Protein AF-0000000074468262 (afdb_homodimer)

pLDDT: mean 87.11, std 18.98, range [29.38, 98.31]

Radius of gyration: 29.85 Å; Cα contacts (8 Å, |Δi|>4): 317; chains: 2; bounding box: 92×89×72 Å

Sequence (370 aa):
MHLSLNLFPLLTLLLCILTPTQASPHATTIQSDHNNLLNWVQNTNNRLSNFDGSISKGFPLLQTAYEMYQLTKNLETHTQNTPAFDDEDSATLYNATVEFRTAASDLVNRFATKVPHFRNMNALPVARKLLQYVQEKNAATVDNMASKVTEPHREAFKDAAGDIDDYYSAAFRTMDAANGDNSGNMHLSLNLFPLLTLLLCILTPTQASPHATTIQSDHNNLLNWVQNTNNRLSNFDGSISKGFPLLQTAYEMYQLTKNLETHTQNTPAFDDEDSATLYNATVEFRTAASDLVNRFATKVPHFRNMNALPVARKLLQYVQEKNAATVDNMASKVTEPHREAFKDAAGDIDDYYSAAFRTMDAANGDNSGN

InterPro domains:
  IPR021054 Cell wall mannoprotein 1 [PF12296] (27-136)

Nearest PDB structures (foldseek):
  5j5k-assembly1_A  TM=8.860E-01  e=4.741E-07  Aspergillus fumigatus Af293
  5ecf-assembly1_A  TM=9.326E-01  e=2.759E-05  Talaromyces marneffei PM1
  5csd-assembly2_B  TM=8.371E-01  e=1.455E-03  Talaromyces marneffei PM1
  5fb7-assembly1_C  TM=8.344E-01  e=2.050E-03  Talaromyces marneffei PM1
  6j6f-assembly1_B  TM=8.589E-01  e=7.323E-03  Talaromyces marneffei PM1

Structure (mmCIF, N/CA/C/O backbone):
data_AF-0000000074468262-model_v1
#
loop_
_entity.id
_entity.type
_entity.pdbx_description
1 polymer 'Cell wall protein'
#
loop_
_atom_site.group_PDB
_atom_site.id
_atom_site.type_symbol
_atom_site.label_atom_id
_atom_site.label_alt_id
_atom_site.label_comp_id
_atom_site.label_asym_id
_atom_site.label_entity_id
_atom_site.label_seq_id
_atom_site.pdbx_PDB_ins_code
_atom_site.Cartn_x
_atom_site.Cartn_y
_atom_site.Cartn_z
_atom_site.occupancy
_atom_site.B_iso_or_equiv
_atom_site.auth_seq_id
_atom_site.auth_comp_id
_atom_site.auth_asym_id
_atom_site.auth_atom_id
_atom_site.pdbx_PDB_model_num
ATOM 1 N N . MET A 1 1 ? -61.125 -49.062 -28.625 1 32.78 1 MET A N 1
ATOM 2 C CA . MET A 1 1 ? -60.719 -48.5 -27.344 1 32.78 1 MET A CA 1
ATOM 3 C C . MET A 1 1 ? -59.281 -48 -27.422 1 32.78 1 MET A C 1
ATOM 5 O O . MET A 1 1 ? -58.344 -48.781 -27.578 1 32.78 1 MET A O 1
ATOM 9 N N . HIS A 1 2 ? -59.031 -46.781 -28.094 1 37.62 2 HIS A N 1
ATOM 10 C CA . HIS A 1 2 ? -57.844 -46 -28.375 1 37.62 2 HIS A CA 1
ATOM 11 C C . HIS A 1 2 ? -57.156 -45.562 -27.078 1 37.62 2 HIS A C 1
ATOM 13 O O . HIS A 1 2 ? -57.781 -44.844 -26.281 1 37.62 2 HIS A O 1
ATOM 19 N N . LEU A 1 3 ? -56.438 -46.438 -26.438 1 40.34 3 LEU A N 1
ATOM 20 C CA . LEU A 1 3 ? -55.531 -46.156 -25.328 1 40.34 3 LEU A CA 1
ATOM 21 C C . LEU A 1 3 ? -54.625 -44.969 -25.656 1 40.34 3 LEU A C 1
ATOM 23 O O . LEU A 1 3 ? -53.812 -45.031 -26.578 1 40.34 3 LEU A O 1
ATOM 27 N N . SER A 1 4 ? -55.188 -43.719 -25.641 1 35.62 4 SER A N 1
ATOM 28 C CA . SER A 1 4 ? -54.406 -42.5 -25.547 1 35.62 4 SER A CA 1
ATOM 29 C C . SER A 1 4 ? -53.344 -42.594 -24.484 1 35.62 4 SER A C 1
ATOM 31 O O . SER A 1 4 ? -53.625 -42.688 -23.281 1 35.62 4 SER A O 1
ATOM 33 N N . LEU A 1 5 ? -52.281 -43.438 -24.812 1 42.09 5 LEU A N 1
ATOM 34 C CA . LEU A 1 5 ? -51.031 -43.406 -24.047 1 42.09 5 LEU A CA 1
ATOM 35 C C . LEU A 1 5 ? -50.688 -41.969 -23.656 1 42.09 5 LEU A C 1
ATOM 37 O O . LEU A 1 5 ? -50.562 -41.094 -24.531 1 42.09 5 LEU A O 1
ATOM 41 N N . ASN A 1 6 ? -51.156 -41.531 -22.484 1 40.06 6 ASN A N 1
ATOM 42 C CA . ASN A 1 6 ? -50.812 -40.344 -21.766 1 40.06 6 ASN A CA 1
ATOM 43 C C . ASN A 1 6 ? -49.312 -40.062 -21.844 1 40.06 6 ASN A C 1
ATOM 45 O O . ASN A 1 6 ? -48.5 -40.719 -21.188 1 40.06 6 ASN A O 1
ATOM 49 N N . LEU A 1 7 ? -48.781 -39.688 -23.062 1 44.03 7 LEU A N 1
ATOM 50 C CA . LEU A 1 7 ? -47.469 -39.094 -23.297 1 44.03 7 LEU A CA 1
ATOM 51 C C . LEU A 1 7 ? -47.188 -37.969 -22.297 1 44.03 7 LEU A C 1
ATOM 53 O O . LEU A 1 7 ? -46.125 -37.344 -22.359 1 44.03 7 LEU A O 1
ATOM 57 N N . PHE A 1 8 ? -48.188 -37.656 -21.422 1 47.69 8 PHE A N 1
ATOM 58 C CA . PHE A 1 8 ? -47.969 -36.531 -20.531 1 47.69 8 PHE A CA 1
ATOM 59 C C . PHE A 1 8 ? -46.906 -36.844 -19.5 1 47.69 8 PHE A C 1
ATOM 61 O O . PHE A 1 8 ? -46.219 -35.938 -19.031 1 47.69 8 PHE A O 1
ATOM 68 N N . PRO A 1 9 ? -46.844 -38.125 -19.016 1 47.97 9 PRO A N 1
ATOM 69 C CA . PRO A 1 9 ? -45.844 -38.25 -17.969 1 47.97 9 PRO A CA 1
ATOM 70 C C . PRO A 1 9 ? -44.406 -38.125 -18.516 1 47.97 9 PRO A C 1
ATOM 72 O O . PRO A 1 9 ? -43.5 -37.812 -17.766 1 47.97 9 PRO A O 1
ATOM 75 N N . LEU A 1 10 ? -44.188 -38.375 -19.844 1 49.56 10 LEU A N 1
ATOM 76 C CA . LEU A 1 10 ? -42.844 -38.281 -20.328 1 49.56 10 LEU A CA 1
ATOM 77 C C . LEU A 1 10 ? -42.375 -36.812 -20.375 1 49.56 10 LEU A C 1
ATOM 79 O O . LEU A 1 10 ? -41.219 -36.5 -20.141 1 49.56 10 LEU A O 1
ATOM 83 N N . LEU A 1 11 ? -43.375 -35.844 -20.547 1 48.03 11 LEU A N 1
ATOM 84 C CA . LEU A 1 11 ? -42.969 -34.438 -20.594 1 48.03 11 LEU A CA 1
ATOM 85 C C . LEU A 1 11 ? -42.594 -33.938 -19.203 1 48.03 11 LEU A C 1
ATOM 87 O O . LEU A 1 11 ? -41.688 -33.125 -19.047 1 48.03 11 LEU A O 1
ATOM 91 N N . THR A 1 12 ? -43.312 -34.406 -18.156 1 47.97 12 THR A N 1
ATOM 92 C CA . THR A 1 12 ? -42.938 -33.906 -16.828 1 47.97 12 THR A CA 1
ATOM 93 C C . THR A 1 12 ? -41.594 -34.438 -16.391 1 47.97 12 THR A C 1
ATOM 95 O O . THR A 1 12 ? -40.844 -33.75 -15.672 1 47.97 12 THR A O 1
ATOM 98 N N . LEU A 1 13 ? -41.188 -35.656 -16.859 1 46.09 13 LEU A N 1
ATOM 99 C CA . LEU A 1 13 ? -39.875 -36.156 -16.469 1 46.09 13 LEU A CA 1
ATOM 100 C C . LEU A 1 13 ? -38.781 -35.375 -17.188 1 46.09 13 LEU A C 1
ATOM 102 O O . LEU A 1 13 ? -37.688 -35.219 -16.656 1 46.09 13 LEU A O 1
ATOM 106 N N . LEU A 1 14 ? -39.094 -34.844 -18.406 1 45.12 14 LEU A N 1
ATOM 107 C CA . LEU A 1 14 ? -38.031 -34.062 -19.094 1 45.12 14 LEU A CA 1
ATOM 108 C C . LEU A 1 14 ? -37.781 -32.75 -18.391 1 45.12 14 LEU A C 1
ATOM 110 O O . LEU A 1 14 ? -36.688 -32.219 -18.422 1 45.12 14 LEU A O 1
ATOM 114 N N . LEU A 1 15 ? -38.844 -32.125 -17.812 1 45.22 15 LEU A N 1
ATOM 115 C CA . LEU A 1 15 ? -38.625 -30.828 -17.188 1 45.22 15 LEU A CA 1
ATOM 116 C C . LEU A 1 15 ? -37.812 -30.984 -15.914 1 45.22 15 LEU A C 1
ATOM 118 O O . LEU A 1 15 ? -37.156 -30.016 -15.484 1 45.22 15 LEU A O 1
ATOM 122 N N . CYS A 1 16 ? -37.875 -32.062 -15.141 1 43.06 16 CYS A N 1
ATOM 123 C CA . CYS A 1 16 ? -37.125 -32.156 -13.898 1 43.06 16 CYS A CA 1
ATOM 124 C C . CYS A 1 16 ? -35.625 -32.281 -14.195 1 43.06 16 CYS A C 1
ATOM 126 O O . CYS A 1 16 ? -34.781 -32.031 -13.32 1 43.06 16 CYS A O 1
ATOM 128 N N . ILE A 1 17 ? -35.25 -32.844 -15.328 1 41.22 17 ILE A N 1
ATOM 129 C CA . ILE A 1 17 ? -33.812 -33.062 -15.523 1 41.22 17 ILE A CA 1
ATOM 130 C C . ILE A 1 17 ? -33.156 -31.734 -15.875 1 41.22 17 ILE A C 1
ATOM 132 O O . ILE A 1 17 ? -31.922 -31.609 -15.781 1 41.22 17 ILE A O 1
ATOM 136 N N . LEU A 1 18 ? -33.969 -30.797 -16.422 1 40.12 18 LEU A N 1
ATOM 137 C CA . LEU A 1 18 ? -33.219 -29.578 -16.703 1 40.12 18 LEU A CA 1
ATOM 138 C C . LEU A 1 18 ? -33.125 -28.703 -15.461 1 40.12 18 LEU A C 1
ATOM 140 O O . LEU A 1 18 ? -33.875 -27.719 -15.336 1 40.12 18 LEU A O 1
ATOM 144 N N . THR A 1 19 ? -33.344 -29.188 -14.234 1 40.06 19 THR A N 1
ATOM 145 C CA . THR A 1 19 ? -32.969 -28.234 -13.203 1 40.06 19 THR A CA 1
ATOM 146 C C . THR A 1 19 ? -31.594 -27.609 -13.539 1 40.06 19 THR A C 1
ATOM 148 O O . THR A 1 19 ? -30.656 -28.328 -13.875 1 40.06 19 THR A O 1
ATOM 151 N N . PRO A 1 20 ? -31.594 -26.344 -14.016 1 43.47 20 PRO A N 1
ATOM 152 C CA . PRO A 1 20 ? -30.25 -25.766 -14.141 1 43.47 20 PRO A CA 1
ATOM 153 C C . PRO A 1 20 ? -29.281 -26.297 -13.078 1 43.47 20 PRO A C 1
ATOM 155 O O . PRO A 1 20 ? -29.625 -26.312 -11.891 1 43.47 20 PRO A O 1
ATOM 158 N N . THR A 1 21 ? -28.547 -27.359 -13.297 1 44.5 21 THR A N 1
ATOM 159 C CA . THR A 1 21 ? -27.484 -27.797 -12.406 1 44.5 21 THR A CA 1
ATOM 160 C C . THR A 1 21 ? -26.922 -26.625 -11.609 1 44.5 21 THR A C 1
ATOM 162 O O . THR A 1 21 ? -26.453 -25.641 -12.188 1 44.5 21 THR A O 1
ATOM 165 N N . GLN A 1 22 ? -27.562 -26.219 -10.594 1 48.56 22 GLN A N 1
ATOM 166 C CA . GLN A 1 22 ? -27 -25.234 -9.664 1 48.56 22 GLN A CA 1
ATOM 167 C C . GLN A 1 22 ? -25.484 -25.312 -9.641 1 48.56 22 GLN A C 1
ATOM 169 O O . GLN A 1 22 ? -24.906 -26.391 -9.508 1 48.56 22 GLN A O 1
ATOM 174 N N . ALA A 1 23 ? -24.766 -24.266 -10.305 1 56.06 23 ALA A N 1
ATOM 175 C CA . ALA A 1 23 ? -23.297 -24.203 -10.266 1 56.06 23 ALA A CA 1
ATOM 176 C C . ALA A 1 23 ? -22.766 -24.688 -8.922 1 56.06 23 ALA A C 1
ATOM 178 O O . ALA A 1 23 ? -23.328 -24.359 -7.871 1 56.06 23 ALA A O 1
ATOM 179 N N . SER A 1 24 ? -22.078 -25.75 -8.867 1 70.62 24 SER A N 1
ATOM 180 C CA . SER A 1 24 ? -21.406 -26.203 -7.652 1 70.62 24 SER A CA 1
ATOM 181 C C . SER A 1 24 ? -20.875 -25.031 -6.848 1 70.62 24 SER A C 1
ATOM 183 O O . SER A 1 24 ? -20.562 -23.969 -7.406 1 70.62 24 SER A O 1
ATOM 185 N N . PRO A 1 25 ? -21.062 -24.953 -5.523 1 74.69 25 PRO A N 1
ATOM 186 C CA . PRO A 1 25 ? -20.469 -23.906 -4.695 1 74.69 25 PRO A CA 1
ATOM 187 C C . PRO A 1 25 ? -19.047 -23.562 -5.125 1 74.69 25 PRO A C 1
ATOM 189 O O . PRO A 1 25 ? -18.625 -22.406 -5.012 1 74.69 25 PRO A O 1
ATOM 192 N N . HIS A 1 26 ? -18.422 -24.453 -5.746 1 82.94 26 HIS A N 1
ATOM 193 C CA . HIS A 1 26 ? -17.047 -24.219 -6.207 1 82.94 26 HIS A CA 1
ATOM 194 C C . HIS A 1 26 ? -17.047 -23.375 -7.477 1 82.94 26 HIS A C 1
ATOM 196 O O . HIS A 1 26 ? -16.172 -22.516 -7.652 1 82.94 26 HIS A O 1
ATOM 202 N N . ALA A 1 27 ? -18.109 -23.594 -8.234 1 83.38 27 ALA A N 1
ATOM 203 C CA . ALA A 1 27 ? -18.188 -22.797 -9.461 1 83.38 27 ALA A CA 1
ATOM 204 C C . ALA A 1 27 ? -18.328 -21.312 -9.141 1 83.38 27 ALA A C 1
ATOM 206 O O . ALA A 1 27 ? -17.703 -20.469 -9.781 1 83.38 27 ALA A O 1
ATOM 207 N N . THR A 1 28 ? -19.094 -21.047 -8.148 1 86 28 THR A N 1
ATOM 208 C CA . THR A 1 28 ? -19.312 -19.656 -7.75 1 86 28 THR A CA 1
ATOM 209 C C . THR A 1 28 ? -18.016 -19.047 -7.191 1 86 28 THR A C 1
ATOM 211 O O . THR A 1 28 ? -17.703 -17.891 -7.48 1 86 28 THR A O 1
ATOM 214 N N . THR A 1 29 ? -17.328 -19.781 -6.453 1 90.56 29 THR A N 1
ATOM 215 C CA . THR A 1 29 ? -16.078 -19.297 -5.887 1 90.56 29 THR A CA 1
ATOM 216 C C . THR A 1 29 ? -15.031 -19.078 -6.98 1 90.56 29 THR A C 1
ATOM 218 O O . THR A 1 29 ? -14.336 -18.062 -6.992 1 90.56 29 THR A O 1
ATOM 221 N N . ILE A 1 30 ? -15 -20.031 -7.91 1 90.94 30 ILE A N 1
ATOM 222 C CA . ILE A 1 30 ? -14.07 -19.906 -9.031 1 90.94 30 ILE A CA 1
ATOM 223 C C . ILE A 1 30 ? -14.375 -18.641 -9.812 1 90.94 30 ILE A C 1
ATOM 225 O O . ILE A 1 30 ? -13.477 -17.859 -10.125 1 90.94 30 ILE A O 1
ATOM 229 N N . GLN A 1 31 ? -15.578 -18.438 -10.047 1 92.62 31 GLN A N 1
ATOM 230 C CA . GLN A 1 31 ? -15.992 -17.266 -10.812 1 92.62 31 GLN A CA 1
ATOM 231 C C . GLN A 1 31 ? -15.695 -15.977 -10.055 1 92.62 31 GLN A C 1
ATOM 233 O O . GLN A 1 31 ? -15.25 -14.992 -10.648 1 92.62 31 GLN A O 1
ATOM 238 N N . SER A 1 32 ? -16 -15.984 -8.797 1 94.56 32 SER A N 1
ATOM 239 C CA . SER A 1 32 ? -15.719 -14.805 -7.988 1 94.56 32 SER A CA 1
ATOM 240 C C . SER A 1 32 ? -14.227 -14.492 -7.957 1 94.56 32 SER A C 1
ATOM 242 O O . SER A 1 32 ? -13.82 -13.336 -8.117 1 94.56 32 SER A O 1
ATOM 244 N N . ASP A 1 33 ? -13.43 -15.469 -7.742 1 95.06 33 ASP A N 1
ATOM 245 C CA . ASP A 1 33 ? -11.984 -15.289 -7.75 1 95.06 33 ASP A CA 1
ATOM 246 C C . ASP A 1 33 ? -11.508 -14.742 -9.094 1 95.06 33 ASP A C 1
ATOM 248 O O . ASP A 1 33 ? -10.688 -13.82 -9.148 1 95.06 33 ASP A O 1
ATOM 252 N N . HIS A 1 34 ? -12.047 -15.352 -10.109 1 95.25 34 HIS A N 1
ATOM 253 C CA . HIS A 1 34 ? -11.688 -14.922 -11.461 1 95.25 34 HIS A CA 1
ATOM 254 C C . HIS A 1 34 ? -12.039 -13.453 -11.688 1 95.25 34 HIS A C 1
ATOM 256 O O . HIS A 1 34 ? -11.203 -12.68 -12.156 1 95.25 34 HIS A O 1
ATOM 262 N N . ASN A 1 35 ? -13.219 -13.102 -11.344 1 96.38 35 ASN A N 1
ATOM 263 C CA . ASN A 1 35 ? -13.664 -11.719 -11.508 1 96.38 35 ASN A CA 1
ATOM 264 C C . ASN A 1 35 ? -12.82 -10.758 -10.672 1 96.38 35 ASN A C 1
ATOM 266 O O . ASN A 1 35 ? -12.484 -9.664 -11.133 1 96.38 35 ASN A O 1
ATOM 270 N N . ASN A 1 36 ? -12.578 -11.148 -9.461 1 97.25 36 ASN A N 1
ATOM 271 C CA . ASN A 1 36 ? -11.742 -10.32 -8.594 1 97.25 36 ASN A CA 1
ATOM 272 C C . ASN A 1 36 ? -10.359 -10.102 -9.195 1 97.25 36 ASN A C 1
ATOM 274 O O . ASN A 1 36 ? -9.828 -8.992 -9.148 1 97.25 36 ASN A O 1
ATOM 278 N N . LEU A 1 37 ? -9.766 -11.125 -9.789 1 97.12 37 LEU A N 1
ATOM 279 C CA . LEU A 1 37 ? -8.453 -11.023 -10.414 1 97.12 37 LEU A CA 1
ATOM 280 C C . LEU A 1 37 ? -8.492 -10.086 -11.617 1 97.12 37 LEU A C 1
ATOM 282 O O . LEU A 1 37 ? -7.625 -9.219 -11.766 1 97.12 37 LEU A O 1
ATOM 286 N N . LEU A 1 38 ? -9.477 -10.242 -12.398 1 97.62 38 LEU A N 1
ATOM 287 C CA . LEU A 1 38 ? -9.586 -9.398 -13.578 1 97.62 38 LEU A CA 1
ATOM 288 C C . LEU A 1 38 ? -9.805 -7.945 -13.188 1 97.62 38 LEU A C 1
ATOM 290 O O . LEU A 1 38 ? -9.234 -7.043 -13.805 1 97.62 38 LEU A O 1
ATOM 294 N N . ASN A 1 39 ? -10.664 -7.746 -12.219 1 97.81 39 ASN A N 1
ATOM 295 C CA . ASN A 1 39 ? -10.875 -6.395 -11.719 1 97.81 39 ASN A CA 1
ATOM 296 C C . ASN A 1 39 ? -9.578 -5.785 -11.195 1 97.81 39 ASN A C 1
ATOM 298 O O . ASN A 1 39 ? -9.297 -4.609 -11.445 1 97.81 39 ASN A O 1
ATOM 302 N N . TRP A 1 40 ? -8.875 -6.535 -10.445 1 98 40 TRP A N 1
ATOM 303 C CA . TRP A 1 40 ? -7.59 -6.062 -9.938 1 98 40 TRP A CA 1
ATOM 304 C C . TRP A 1 40 ? -6.656 -5.684 -11.086 1 98 40 TRP A C 1
ATOM 306 O O . TRP A 1 40 ? -5.988 -4.648 -11.031 1 98 40 TRP A O 1
ATOM 316 N N . VAL A 1 41 ? -6.559 -6.535 -12.148 1 97.62 41 VAL A N 1
ATOM 317 C CA . VAL A 1 41 ? -5.711 -6.25 -13.297 1 97.62 41 VAL A CA 1
ATOM 318 C C . VAL A 1 41 ? -6.137 -4.93 -13.938 1 97.62 41 VAL A C 1
ATOM 320 O O . VAL A 1 41 ? -5.293 -4.086 -14.25 1 97.62 41 VAL A O 1
ATOM 323 N N . GLN A 1 42 ? -7.391 -4.781 -14.086 1 97.44 42 GLN A N 1
ATOM 324 C CA . GLN A 1 42 ? -7.895 -3.557 -14.703 1 97.44 42 GLN A CA 1
ATOM 325 C C . GLN A 1 42 ? -7.543 -2.334 -13.859 1 97.44 42 GLN A C 1
ATOM 327 O O . GLN A 1 42 ? -7.059 -1.33 -14.391 1 97.44 42 GLN A O 1
ATOM 332 N N . ASN A 1 43 ? -7.781 -2.385 -12.609 1 97.88 43 ASN A N 1
ATOM 333 C CA . ASN A 1 43 ? -7.449 -1.285 -11.711 1 97.88 43 ASN A CA 1
ATOM 334 C C . ASN A 1 43 ? -5.953 -0.984 -11.727 1 97.88 43 ASN A C 1
ATOM 336 O O . ASN A 1 43 ? -5.551 0.18 -11.727 1 97.88 43 ASN A O 1
ATOM 340 N N . THR A 1 44 ? -5.172 -2.049 -11.695 1 98.06 44 THR A N 1
ATOM 341 C CA . THR A 1 44 ? -3.721 -1.896 -11.711 1 98.06 44 THR A CA 1
ATOM 342 C C . THR A 1 44 ? -3.258 -1.233 -13 1 98.06 44 THR A C 1
ATOM 344 O O . THR A 1 44 ? -2.418 -0.331 -12.977 1 98.06 44 THR A O 1
ATOM 347 N N . ASN A 1 45 ? -3.824 -1.688 -14.086 1 97.56 45 ASN A N 1
ATOM 348 C CA . ASN A 1 45 ? -3.502 -1.065 -15.367 1 97.56 45 ASN A CA 1
ATOM 349 C C . ASN A 1 45 ? -3.816 0.427 -15.359 1 97.56 45 ASN A C 1
ATOM 351 O O . ASN A 1 45 ? -3.02 1.235 -15.844 1 97.56 45 ASN A O 1
ATOM 355 N N . ASN A 1 46 ? -4.918 0.775 -14.844 1 97.88 46 ASN A N 1
ATOM 356 C CA . ASN A 1 46 ? -5.297 2.18 -14.75 1 97.88 46 ASN A CA 1
ATOM 357 C C . ASN A 1 46 ? -4.32 2.973 -13.891 1 97.88 46 ASN A C 1
ATOM 359 O O . ASN A 1 46 ? -3.887 4.059 -14.273 1 97.88 46 ASN A O 1
ATOM 363 N N . ARG A 1 47 ? -3.977 2.455 -12.766 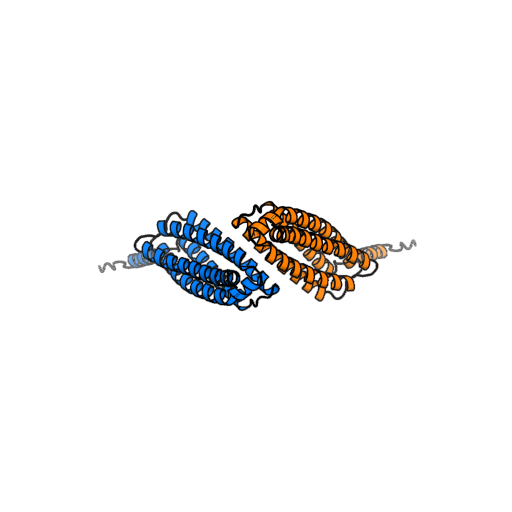1 98.12 47 ARG A N 1
ATOM 364 C CA . ARG A 1 47 ? -3.055 3.131 -11.859 1 98.12 47 ARG A CA 1
ATOM 365 C C . ARG A 1 47 ? -1.668 3.254 -12.477 1 98.12 47 ARG A C 1
ATOM 367 O O . ARG A 1 47 ? -1.021 4.297 -12.359 1 98.12 47 ARG A O 1
ATOM 374 N N . LEU A 1 48 ? -1.244 2.229 -13.141 1 98.12 48 LEU A N 1
ATOM 375 C CA . LEU A 1 48 ? 0.048 2.277 -13.82 1 98.12 48 LEU A CA 1
ATOM 376 C C . LEU A 1 48 ? 0.025 3.283 -14.969 1 98.12 48 LEU A C 1
ATOM 378 O O . LEU A 1 48 ? 1 4.004 -15.188 1 98.12 48 LEU A O 1
ATOM 382 N N . SER A 1 49 ? -1.088 3.262 -15.656 1 97.69 49 SER A N 1
ATOM 383 C CA . SER A 1 49 ? -1.201 4.215 -16.75 1 97.69 49 SER A CA 1
ATOM 384 C C . SER A 1 49 ? -1.062 5.648 -16.266 1 97.69 49 SER A C 1
ATOM 386 O O . SER A 1 49 ? -0.479 6.492 -16.938 1 97.69 49 SER A O 1
ATOM 388 N N . ASN A 1 50 ? -1.515 5.906 -15.102 1 97.38 50 ASN A N 1
ATOM 389 C CA . ASN A 1 50 ? -1.494 7.25 -14.531 1 97.38 50 ASN A CA 1
ATOM 390 C C . ASN A 1 50 ? -0.181 7.535 -13.812 1 97.38 50 ASN A C 1
ATOM 392 O O . ASN A 1 50 ? 0.099 8.68 -13.445 1 97.38 50 ASN A O 1
ATOM 396 N N . PHE A 1 51 ? 0.557 6.559 -13.539 1 98.06 51 PHE A N 1
ATOM 397 C CA . PHE A 1 51 ? 1.802 6.723 -12.797 1 98.06 51 PHE A CA 1
ATOM 398 C C . PHE A 1 51 ? 2.863 7.387 -13.664 1 98.06 51 PHE A C 1
ATOM 400 O O . PHE A 1 51 ? 3.244 6.855 -14.711 1 98.06 51 PHE A O 1
ATOM 407 N N . ASP A 1 52 ? 3.379 8.508 -13.203 1 97.06 52 ASP A N 1
ATOM 408 C CA . ASP A 1 52 ? 4.34 9.297 -13.969 1 97.06 52 ASP A CA 1
ATOM 409 C C . ASP A 1 52 ? 5.648 9.469 -13.203 1 97.06 52 ASP A C 1
ATOM 411 O O . ASP A 1 52 ? 6.445 10.352 -13.516 1 97.06 52 ASP A O 1
ATOM 415 N N . GLY A 1 53 ? 5.809 8.711 -12.18 1 95.56 53 GLY A N 1
ATOM 416 C CA . GLY A 1 53 ? 7.02 8.805 -11.383 1 95.56 53 GLY A CA 1
ATOM 417 C C . GLY A 1 53 ? 6.871 9.719 -10.18 1 95.56 53 GLY A C 1
ATOM 418 O O . GLY A 1 53 ? 7.773 9.805 -9.344 1 95.56 53 GLY A O 1
ATOM 419 N N . SER A 1 54 ? 5.773 10.367 -10.07 1 96.62 54 SER A N 1
ATOM 420 C CA . SER A 1 54 ? 5.543 11.219 -8.914 1 96.62 54 SER A CA 1
ATOM 421 C C . SER A 1 54 ? 5.109 10.406 -7.703 1 96.62 54 SER A C 1
ATOM 423 O O . SER A 1 54 ? 4.418 9.391 -7.84 1 96.62 54 SER A O 1
ATOM 425 N N . ILE A 1 55 ? 5.418 10.859 -6.57 1 96.25 55 ILE A N 1
ATOM 426 C CA . ILE A 1 55 ? 5.129 10.156 -5.324 1 96.25 55 ILE A CA 1
ATOM 427 C C . ILE A 1 55 ? 3.617 10.055 -5.129 1 96.25 55 ILE A C 1
ATOM 429 O O . ILE A 1 55 ? 3.109 9.008 -4.723 1 96.25 55 ILE A O 1
ATOM 433 N N . SER A 1 56 ? 2.91 11.141 -5.422 1 96.06 56 SER A N 1
ATOM 434 C CA . SER A 1 56 ? 1.463 11.156 -5.234 1 96.06 56 SER A CA 1
ATOM 435 C C . SER A 1 56 ? 0.791 10.055 -6.039 1 96.06 56 SER A C 1
ATOM 437 O O . SER A 1 56 ? -0.156 9.422 -5.566 1 96.06 56 SER A O 1
ATOM 439 N N . LYS A 1 57 ? 1.279 9.773 -7.203 1 96.5 57 LYS A N 1
ATOM 440 C CA . LYS A 1 57 ? 0.7 8.742 -8.055 1 96.5 57 LYS A CA 1
ATOM 441 C C . LYS A 1 57 ? 1.256 7.363 -7.711 1 96.5 57 LYS A C 1
ATOM 443 O O . LYS A 1 57 ? 0.779 6.348 -8.219 1 96.5 57 LYS A O 1
ATOM 448 N N . GLY A 1 58 ? 2.266 7.344 -6.844 1 96.75 58 GLY A N 1
ATOM 449 C CA . GLY A 1 58 ? 2.814 6.094 -6.344 1 96.75 58 GLY A CA 1
ATOM 450 C C . GLY A 1 58 ? 1.979 5.477 -5.238 1 96.75 58 GLY A C 1
ATOM 451 O O . GLY A 1 58 ? 1.946 4.254 -5.09 1 96.75 58 GLY A O 1
ATOM 452 N N . PHE A 1 59 ? 1.274 6.25 -4.516 1 97.62 59 PHE A N 1
ATOM 453 C CA . PHE A 1 59 ? 0.528 5.746 -3.367 1 97.62 59 PHE A CA 1
ATOM 454 C C . PHE A 1 59 ? -0.533 4.746 -3.807 1 97.62 59 PHE A C 1
ATOM 456 O O . PHE A 1 59 ? -0.665 3.674 -3.213 1 97.62 59 PHE A O 1
ATOM 463 N N . PRO A 1 60 ? -1.309 5.043 -4.895 1 97.62 60 PRO A N 1
ATOM 464 C CA . PRO A 1 60 ? -2.301 4.059 -5.332 1 97.62 60 PRO A CA 1
ATOM 465 C C . PRO A 1 60 ? -1.676 2.713 -5.695 1 97.62 60 PRO A C 1
ATOM 467 O O . PRO A 1 60 ? -2.322 1.671 -5.566 1 97.62 60 PRO A O 1
ATOM 470 N N . LEU A 1 61 ? -0.438 2.738 -6.117 1 98 61 LEU A N 1
ATOM 471 C CA . LEU A 1 61 ? 0.228 1.487 -6.465 1 98 61 LEU A CA 1
ATOM 472 C C . LEU A 1 61 ? 0.517 0.658 -5.219 1 98 61 LEU A C 1
ATOM 474 O O . LEU A 1 61 ? 0.574 -0.572 -5.285 1 98 61 LEU A O 1
ATOM 478 N N . LEU A 1 62 ? 0.748 1.297 -4.078 1 98.06 62 LEU A N 1
ATOM 479 C CA . LEU A 1 62 ? 0.886 0.566 -2.822 1 98.06 62 LEU A CA 1
ATOM 480 C C . LEU A 1 62 ? -0.388 -0.207 -2.498 1 98.06 62 LEU A C 1
ATOM 482 O O . LEU A 1 62 ? -0.327 -1.354 -2.053 1 98.06 62 LEU A O 1
ATOM 486 N N . GLN A 1 63 ? -1.526 0.437 -2.744 1 97.38 63 GLN A N 1
ATOM 487 C CA . GLN A 1 63 ? -2.812 -0.228 -2.561 1 97.38 63 GLN A CA 1
ATOM 488 C C . GLN A 1 63 ? -2.943 -1.439 -3.479 1 97.38 63 GLN A C 1
ATOM 490 O O . GLN A 1 63 ? -3.441 -2.488 -3.064 1 97.38 63 GLN A O 1
ATOM 495 N N . THR A 1 64 ? -2.506 -1.221 -4.66 1 97.69 64 THR A N 1
ATOM 496 C CA . THR A 1 64 ? -2.535 -2.307 -5.633 1 97.69 64 THR A CA 1
ATOM 497 C C . THR A 1 64 ? -1.734 -3.504 -5.133 1 97.69 64 THR A C 1
ATOM 499 O O . THR A 1 64 ? -2.176 -4.648 -5.254 1 97.69 64 THR A O 1
ATOM 502 N N . ALA A 1 65 ? -0.544 -3.213 -4.605 1 98.12 65 ALA A N 1
ATOM 503 C CA . ALA A 1 65 ? 0.308 -4.285 -4.094 1 98.12 65 ALA A CA 1
ATOM 504 C C . ALA A 1 65 ? -0.362 -5.012 -2.934 1 98.12 65 ALA A C 1
ATOM 506 O O . ALA A 1 65 ? -0.332 -6.246 -2.865 1 98.12 65 ALA A O 1
ATOM 507 N N . TYR A 1 66 ? -0.932 -4.266 -2.1 1 98.31 66 TYR A N 1
ATOM 508 C CA . TYR A 1 66 ? -1.616 -4.879 -0.967 1 98.31 66 TYR A CA 1
ATOM 509 C C . TYR A 1 66 ? -2.809 -5.707 -1.433 1 98.31 66 TYR A C 1
ATOM 511 O O . TYR A 1 66 ? -3.062 -6.793 -0.905 1 98.31 66 TYR A O 1
ATOM 519 N N . GLU A 1 67 ? -3.6 -5.207 -2.398 1 97.75 67 GLU A N 1
ATOM 520 C CA . GLU A 1 67 ? -4.738 -5.93 -2.957 1 97.75 67 GLU A CA 1
ATOM 521 C C . GLU A 1 67 ? -4.297 -7.25 -3.58 1 97.75 67 GLU A C 1
ATOM 523 O O . GLU A 1 67 ? -4.996 -8.258 -3.467 1 97.75 67 GLU A O 1
ATOM 528 N N . MET A 1 68 ? -3.166 -7.18 -4.219 1 97.5 68 MET A N 1
ATOM 529 C CA . MET A 1 68 ? -2.639 -8.406 -4.805 1 97.5 68 MET A CA 1
ATOM 530 C C . MET A 1 68 ? -2.361 -9.453 -3.725 1 97.5 68 MET A C 1
ATOM 532 O O . MET A 1 68 ? -2.666 -10.633 -3.9 1 97.5 68 MET A O 1
ATOM 536 N N . TYR A 1 69 ? -1.774 -8.977 -2.715 1 97.75 69 TYR A N 1
ATOM 537 C CA . TYR A 1 69 ? -1.495 -9.844 -1.576 1 97.75 69 TYR A CA 1
ATOM 538 C C . TYR A 1 69 ? -2.775 -10.477 -1.045 1 97.75 69 TYR A C 1
ATOM 540 O O . TYR A 1 69 ? -2.828 -11.688 -0.808 1 97.75 69 TYR A O 1
ATOM 548 N N . GLN A 1 70 ? -3.812 -9.703 -0.899 1 97.56 70 GLN A N 1
ATOM 549 C CA . GLN A 1 70 ? -5.09 -10.203 -0.395 1 97.56 70 GLN A CA 1
ATOM 550 C C . GLN A 1 70 ? -5.695 -11.227 -1.347 1 97.56 70 GLN A C 1
ATOM 552 O O . GLN A 1 70 ? -6.191 -12.266 -0.91 1 97.56 70 GLN A O 1
ATOM 557 N N . LEU A 1 71 ? -5.633 -10.891 -2.594 1 97.06 71 LEU A N 1
ATOM 558 C CA . LEU A 1 71 ? -6.191 -11.797 -3.594 1 97.06 71 LEU A CA 1
ATOM 559 C C . LEU A 1 71 ? -5.453 -13.133 -3.592 1 97.06 71 LEU A C 1
ATOM 561 O O . LEU A 1 71 ? -6.074 -14.188 -3.689 1 97.06 71 LEU A O 1
ATOM 565 N N . THR A 1 72 ? -4.164 -13.055 -3.484 1 96.56 72 THR A N 1
ATOM 566 C CA . THR A 1 72 ? -3.338 -14.258 -3.432 1 96.56 72 THR A CA 1
ATOM 567 C C . THR A 1 72 ? -3.709 -15.117 -2.227 1 96.56 72 THR A C 1
ATOM 569 O O . THR A 1 72 ? -3.881 -16.328 -2.35 1 96.56 72 THR A O 1
ATOM 572 N N . LYS A 1 73 ? -3.857 -14.484 -1.145 1 96.56 73 LYS A N 1
ATOM 573 C CA . LYS A 1 73 ? -4.227 -15.195 0.074 1 96.56 73 LYS A CA 1
ATOM 574 C C . LYS A 1 73 ? -5.609 -15.828 -0.058 1 96.56 73 LYS A C 1
ATOM 576 O O . LYS A 1 73 ? -5.82 -16.969 0.364 1 96.56 73 LYS A O 1
ATOM 581 N N . ASN A 1 74 ? -6.543 -15.133 -0.575 1 95.94 74 ASN A N 1
ATOM 582 C CA . ASN A 1 74 ? -7.891 -15.656 -0.774 1 95.94 74 ASN A CA 1
ATOM 583 C C . ASN A 1 74 ? -7.895 -16.859 -1.7 1 95.94 74 ASN A C 1
ATOM 585 O O . ASN A 1 74 ? -8.562 -17.859 -1.421 1 95.94 74 ASN A O 1
ATOM 589 N N . LEU A 1 75 ? -7.18 -16.703 -2.797 1 96.12 75 LEU A N 1
ATOM 590 C CA . LEU A 1 75 ? -7.086 -17.812 -3.742 1 96.12 75 LEU A CA 1
ATOM 591 C C . LEU A 1 75 ? -6.508 -19.062 -3.07 1 96.12 75 LEU A C 1
ATOM 593 O O . LEU A 1 75 ? -7.004 -20.172 -3.275 1 96.12 75 LEU A O 1
ATOM 597 N N . GLU A 1 76 ? -5.461 -18.875 -2.322 1 96.06 76 GLU A N 1
ATOM 598 C CA . GLU A 1 76 ? -4.852 -19.969 -1.576 1 96.06 76 GLU A CA 1
ATOM 599 C C . GLU A 1 76 ? -5.859 -20.625 -0.639 1 96.06 76 GLU A C 1
ATOM 601 O O . GLU A 1 76 ? -6 -21.844 -0.634 1 96.06 76 GLU A O 1
ATOM 606 N N . THR A 1 77 ? -6.523 -19.797 0.089 1 96.38 77 THR A N 1
ATOM 607 C CA . THR A 1 77 ? -7.488 -20.297 1.062 1 96.38 77 THR A CA 1
ATOM 608 C C . THR A 1 77 ? -8.609 -21.062 0.365 1 96.38 77 THR A C 1
ATOM 610 O O . THR A 1 77 ? -8.969 -22.172 0.787 1 96.38 77 THR A O 1
ATOM 613 N N . HIS A 1 78 ? -9.18 -20.531 -0.646 1 94.12 78 HIS A N 1
ATOM 614 C CA . HIS A 1 78 ? -10.242 -21.188 -1.392 1 94.12 78 HIS A CA 1
ATOM 615 C C . HIS A 1 78 ? -9.773 -22.516 -1.972 1 94.12 78 HIS A C 1
ATOM 617 O O . HIS A 1 78 ? -10.5 -23.516 -1.919 1 94.12 78 HIS A O 1
ATOM 623 N N . THR A 1 79 ? -8.57 -22.484 -2.508 1 94.75 79 THR A N 1
ATOM 624 C CA . THR A 1 79 ? -8.016 -23.703 -3.086 1 94.75 79 THR A CA 1
ATOM 625 C C . THR A 1 79 ? -7.832 -24.781 -2.014 1 94.75 79 THR A C 1
ATOM 627 O O . THR A 1 7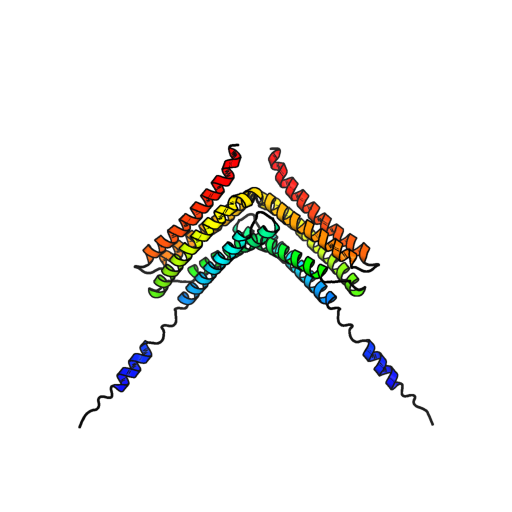9 ? -8.18 -25.953 -2.227 1 94.75 79 THR A O 1
ATOM 630 N N . GLN A 1 80 ? -7.293 -24.391 -0.888 1 94.5 80 GLN A N 1
ATOM 631 C CA . GLN A 1 80 ? -7.074 -25.328 0.211 1 94.5 80 GLN A CA 1
ATOM 632 C C . GLN A 1 80 ? -8.391 -25.922 0.693 1 94.5 80 GLN A C 1
ATOM 634 O O . GLN A 1 80 ? -8.438 -27.094 1.075 1 94.5 80 GLN A O 1
ATOM 639 N N . ASN A 1 81 ? -9.406 -25.203 0.585 1 93.19 81 ASN A N 1
ATOM 640 C CA . ASN A 1 81 ? -10.688 -25.641 1.121 1 93.19 81 ASN A CA 1
ATOM 641 C C . ASN A 1 81 ? -11.516 -26.375 0.071 1 93.19 81 ASN A C 1
ATOM 643 O O . ASN A 1 81 ? -12.633 -26.812 0.351 1 93.19 81 ASN A O 1
ATOM 647 N N . THR A 1 82 ? -11.086 -26.453 -1.113 1 92.44 82 THR A N 1
ATOM 648 C CA . THR A 1 82 ? -11.75 -27.203 -2.174 1 92.44 82 THR A CA 1
ATOM 649 C C . THR A 1 82 ? -11.133 -28.594 -2.318 1 92.44 82 THR A C 1
ATOM 651 O O . THR A 1 82 ? -9.992 -28.719 -2.754 1 92.44 82 THR A O 1
ATOM 654 N N . PRO A 1 83 ? -11.875 -29.594 -1.97 1 91 83 PRO A N 1
ATOM 655 C CA . PRO A 1 83 ? -11.289 -30.938 -2.023 1 91 83 PRO A CA 1
ATOM 656 C C . PRO A 1 83 ? -11.016 -31.406 -3.451 1 91 83 PRO A C 1
ATOM 658 O O . PRO A 1 83 ? -9.992 -32.031 -3.711 1 91 83 PRO A O 1
ATOM 661 N N . ALA A 1 84 ? -11.883 -31.281 -4.332 1 92.75 84 ALA A N 1
ATOM 662 C CA . ALA A 1 84 ? -11.75 -31.672 -5.734 1 92.75 84 ALA A CA 1
ATOM 663 C C . ALA A 1 84 ? -12.672 -30.844 -6.625 1 92.75 84 ALA A C 1
ATOM 665 O O . ALA A 1 84 ? -13.719 -30.375 -6.176 1 92.75 84 ALA A O 1
ATOM 666 N N . PHE A 1 85 ? -12.211 -30.656 -7.828 1 93.62 85 PHE A N 1
ATOM 667 C CA . PHE A 1 85 ? -13.055 -30.062 -8.852 1 93.62 85 PHE A CA 1
ATOM 668 C C . PHE A 1 85 ? -13.695 -31.141 -9.719 1 93.62 85 PHE A C 1
ATOM 670 O O . PHE A 1 85 ? -13.055 -32.125 -10.07 1 93.62 85 PHE A O 1
ATOM 677 N N . ASP A 1 86 ? -15.008 -30.969 -10.039 1 92.88 86 ASP A N 1
ATOM 678 C CA . ASP A 1 86 ? -15.594 -31.859 -11.039 1 92.88 86 ASP A CA 1
ATOM 679 C C . ASP A 1 86 ? -15.266 -31.391 -12.453 1 92.88 86 ASP A C 1
ATOM 681 O O . ASP A 1 86 ? -14.508 -30.422 -12.633 1 92.88 86 ASP A O 1
ATOM 685 N N . ASP A 1 87 ? -15.75 -32.094 -13.484 1 93.94 87 ASP A N 1
ATOM 686 C CA . ASP A 1 87 ? -15.375 -31.844 -14.867 1 93.94 87 ASP A CA 1
ATOM 687 C C . ASP A 1 87 ? -15.797 -30.438 -15.289 1 93.94 87 ASP A C 1
ATOM 689 O O . ASP A 1 87 ? -15.039 -29.719 -15.953 1 93.94 87 ASP A O 1
ATOM 693 N N . GLU A 1 88 ? -16.984 -30 -14.883 1 92.62 88 GLU A N 1
ATOM 694 C CA . GLU A 1 88 ? -17.484 -28.672 -15.242 1 92.62 88 GLU A CA 1
ATOM 695 C C . GLU A 1 88 ? -16.656 -27.562 -14.586 1 92.62 88 GLU A C 1
ATOM 697 O O . GLU A 1 88 ? -16.281 -26.594 -15.234 1 92.62 88 GLU A O 1
ATOM 702 N N . ASP A 1 89 ? -16.375 -27.766 -13.273 1 93.81 89 ASP A N 1
ATOM 703 C CA . ASP A 1 89 ? -15.539 -26.812 -12.547 1 93.81 89 ASP A CA 1
ATOM 704 C C . ASP A 1 89 ? -14.133 -26.75 -13.148 1 93.81 89 ASP A C 1
ATOM 706 O O . ASP A 1 89 ? -13.555 -25.672 -13.258 1 93.81 89 ASP A O 1
ATOM 710 N N . SER A 1 90 ? -13.625 -27.891 -13.492 1 95.81 90 SER A N 1
ATOM 711 C CA . SER A 1 90 ? -12.297 -27.969 -14.086 1 95.81 90 SER A CA 1
ATOM 712 C C . SER A 1 90 ? -12.242 -27.219 -15.414 1 95.81 90 SER A C 1
ATOM 714 O O . SER A 1 90 ? -11.289 -26.469 -15.672 1 95.81 90 SER A O 1
ATOM 716 N N . ALA A 1 91 ? -13.25 -27.375 -16.172 1 94.44 91 ALA A N 1
ATOM 717 C CA . ALA A 1 91 ? -13.32 -26.641 -17.438 1 94.44 91 ALA A CA 1
ATOM 718 C C . ALA A 1 91 ? -13.43 -25.141 -17.203 1 94.44 91 ALA A C 1
ATOM 720 O O . ALA A 1 91 ? -12.773 -24.359 -17.891 1 94.44 91 ALA A O 1
ATOM 721 N N . THR A 1 92 ? -14.242 -24.766 -16.234 1 93.81 92 THR A N 1
ATOM 722 C CA . THR A 1 92 ? -14.414 -23.359 -15.883 1 93.81 92 THR A CA 1
ATOM 723 C C . THR A 1 92 ? -13.094 -22.766 -15.406 1 93.81 92 THR A C 1
ATOM 725 O O . THR A 1 92 ? -12.742 -21.641 -15.789 1 93.81 92 THR A O 1
ATOM 728 N N . LEU A 1 93 ? -12.438 -23.484 -14.578 1 95.31 93 LEU A N 1
ATOM 729 C CA . LEU A 1 93 ? -11.148 -23.047 -14.055 1 95.31 93 LEU A CA 1
ATOM 730 C C . LEU A 1 93 ? -10.141 -22.859 -15.18 1 95.31 93 LEU A C 1
ATOM 732 O O . LEU A 1 93 ? -9.414 -21.875 -15.203 1 95.31 93 LEU A O 1
ATOM 736 N N . TYR A 1 94 ? -10.062 -23.781 -16.047 1 95.44 94 TYR A N 1
ATOM 737 C CA . TYR A 1 94 ? -9.172 -23.672 -17.203 1 95.44 94 TYR A CA 1
ATOM 738 C C . TYR A 1 94 ? -9.484 -22.422 -18.016 1 95.44 94 TYR A C 1
ATOM 740 O O . TYR A 1 94 ? -8.586 -21.625 -18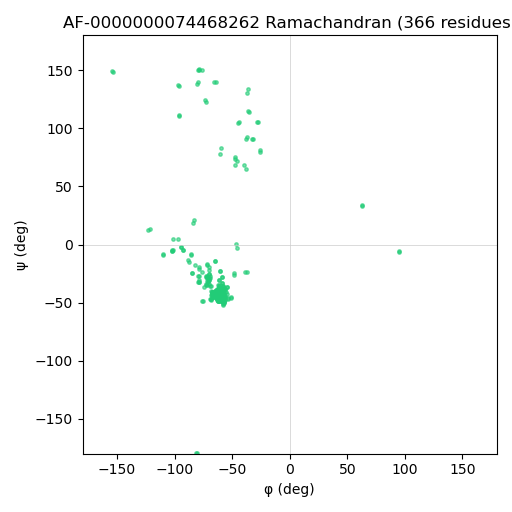.312 1 95.44 94 TYR A O 1
ATOM 748 N N . ASN A 1 95 ? -10.727 -22.203 -18.359 1 95.31 95 ASN A N 1
ATOM 749 C CA . ASN A 1 95 ? -11.125 -21.047 -19.156 1 95.31 95 ASN A CA 1
ATOM 750 C C . ASN A 1 95 ? -10.789 -19.734 -18.453 1 95.31 95 ASN A C 1
ATOM 752 O O . ASN A 1 95 ? -10.32 -18.781 -19.078 1 95.31 95 ASN A O 1
ATOM 756 N N . ALA A 1 96 ? -11.086 -19.703 -17.188 1 95.31 96 ALA A N 1
ATOM 757 C CA . ALA A 1 96 ? -10.758 -18.531 -16.391 1 95.31 96 ALA A CA 1
ATOM 758 C C . ALA A 1 96 ? -9.258 -18.25 -16.406 1 95.31 96 ALA A C 1
ATOM 760 O O . ALA A 1 96 ? -8.836 -17.094 -16.5 1 95.31 96 ALA A O 1
ATOM 761 N N . THR A 1 97 ? -8.477 -19.281 -16.312 1 95.88 97 THR A N 1
ATOM 762 C CA . THR A 1 97 ? -7.027 -19.141 -16.328 1 95.88 97 THR A CA 1
ATOM 763 C C . THR A 1 97 ? -6.547 -18.594 -17.672 1 95.88 97 THR A C 1
ATOM 765 O O . THR A 1 97 ? -5.672 -17.734 -17.719 1 95.88 97 THR A O 1
ATOM 768 N N . VAL A 1 98 ? -7.102 -19.078 -18.719 1 95.94 98 VAL A N 1
ATOM 769 C CA . VAL A 1 98 ? -6.742 -18.625 -20.062 1 95.94 98 VAL A CA 1
ATOM 770 C C . VAL A 1 98 ? -7.066 -17.141 -20.203 1 95.94 98 VAL A C 1
ATOM 772 O O . VAL A 1 98 ? -6.254 -16.359 -20.703 1 95.94 98 VAL A O 1
ATOM 775 N N . GLU A 1 99 ? -8.195 -16.75 -19.766 1 95.31 99 GLU A N 1
ATOM 776 C CA . GLU A 1 99 ? -8.586 -15.336 -19.828 1 95.31 99 GLU A CA 1
ATOM 777 C C . GLU A 1 99 ? -7.652 -14.469 -18.984 1 95.31 99 GLU A C 1
ATOM 779 O O . GLU A 1 99 ? -7.227 -13.406 -19.438 1 95.31 99 GLU A O 1
ATOM 784 N N . PHE A 1 100 ? -7.383 -14.922 -17.812 1 95.88 100 PHE A N 1
ATOM 785 C CA . PHE A 1 100 ? -6.492 -14.172 -16.938 1 95.88 100 PHE A CA 1
ATOM 786 C C . PHE A 1 100 ? -5.102 -14.055 -17.547 1 95.88 100 PHE A C 1
ATOM 788 O O . PHE A 1 100 ? -4.445 -13.023 -17.406 1 95.88 100 PHE A O 1
ATOM 795 N N . ARG A 1 101 ? -4.668 -15.117 -18.125 1 94.69 101 ARG A N 1
ATOM 796 C CA . ARG A 1 101 ? -3.365 -15.117 -18.797 1 94.69 101 ARG A CA 1
ATOM 797 C C . ARG A 1 101 ? -3.238 -13.945 -19.766 1 94.69 101 ARG A C 1
ATOM 799 O O . ARG A 1 101 ? -2.219 -13.258 -19.766 1 94.69 101 ARG A O 1
ATOM 806 N N . THR A 1 102 ? -4.207 -13.68 -20.547 1 93.56 102 THR A N 1
ATOM 807 C CA . THR A 1 102 ? -4.195 -12.578 -21.5 1 93.56 102 THR A CA 1
ATOM 808 C C . THR A 1 102 ? -4.121 -11.242 -20.781 1 93.56 102 THR A C 1
ATOM 810 O O . THR A 1 102 ? -3.324 -10.375 -21.141 1 93.56 102 THR A O 1
ATOM 813 N N . ALA A 1 103 ? -4.926 -11.094 -19.781 1 94.56 103 ALA A N 1
ATOM 814 C CA . ALA A 1 103 ? -4.938 -9.859 -19 1 94.56 103 ALA A CA 1
ATOM 815 C C . ALA A 1 103 ? -3.596 -9.633 -18.312 1 94.56 103 ALA A C 1
ATOM 817 O O . ALA A 1 103 ? -3.107 -8.5 -18.25 1 94.56 103 ALA A O 1
ATOM 818 N N . ALA A 1 104 ? -3.031 -10.688 -17.812 1 94.88 104 ALA A N 1
ATOM 819 C CA . ALA A 1 104 ? -1.745 -10.625 -17.125 1 94.88 104 ALA A CA 1
ATOM 820 C C . ALA A 1 104 ? -0.636 -10.18 -18.078 1 94.88 104 ALA A C 1
ATOM 822 O O . ALA A 1 104 ? 0.249 -9.414 -17.688 1 94.88 104 ALA A O 1
ATOM 823 N N . SER A 1 105 ? -0.654 -10.688 -19.281 1 95.19 105 SER A N 1
ATOM 824 C CA . SER A 1 105 ? 0.334 -10.289 -20.266 1 95.19 105 SER A CA 1
ATOM 825 C C . SER A 1 105 ? 0.321 -8.781 -20.5 1 95.19 105 SER A C 1
ATOM 827 O O . SER A 1 105 ? 1.373 -8.141 -20.5 1 95.19 105 SER A O 1
ATOM 829 N N . ASP A 1 106 ? -0.831 -8.227 -20.562 1 94.88 106 ASP A N 1
ATOM 830 C CA . ASP A 1 106 ? -0.977 -6.789 -20.75 1 94.88 106 ASP A CA 1
ATOM 831 C C . ASP A 1 106 ? -0.436 -6.02 -19.547 1 94.88 106 ASP A C 1
ATOM 833 O O . ASP A 1 106 ? 0.192 -4.973 -19.719 1 94.88 106 ASP A O 1
ATOM 837 N N . LEU A 1 107 ? -0.723 -6.508 -18.453 1 96.19 107 LEU A N 1
ATOM 838 C CA . LEU A 1 107 ? -0.283 -5.859 -17.219 1 96.19 107 LEU A CA 1
ATOM 839 C C . LEU A 1 107 ? 1.239 -5.836 -17.125 1 96.19 107 LEU A C 1
ATOM 841 O O . LEU A 1 107 ? 1.827 -4.809 -16.781 1 96.19 107 LEU A O 1
ATOM 845 N N . VAL A 1 108 ? 1.851 -6.949 -17.453 1 96.06 108 VAL A N 1
ATOM 846 C CA . VAL A 1 108 ? 3.307 -7.035 -17.406 1 96.06 108 VAL A CA 1
ATOM 847 C C . VAL A 1 108 ? 3.91 -6.059 -18.406 1 96.06 108 VAL A C 1
ATOM 849 O O . VAL A 1 108 ? 4.906 -5.391 -18.125 1 96.06 108 VAL A O 1
ATOM 852 N N . ASN A 1 109 ? 3.361 -5.98 -19.547 1 95.75 109 ASN A N 1
ATOM 853 C CA . ASN A 1 109 ? 3.824 -5.031 -20.562 1 95.75 109 ASN A CA 1
ATOM 854 C C . ASN A 1 109 ? 3.701 -3.592 -20.062 1 95.75 109 ASN A C 1
ATOM 856 O O . ASN A 1 109 ? 4.621 -2.789 -20.25 1 95.75 109 ASN A O 1
ATOM 860 N N . ARG A 1 110 ? 2.572 -3.246 -19.516 1 97.19 110 ARG A N 1
ATOM 861 C CA . ARG A 1 110 ? 2.387 -1.904 -18.969 1 97.19 110 ARG A CA 1
ATOM 862 C C . ARG A 1 110 ? 3.395 -1.62 -17.859 1 97.19 110 ARG A C 1
ATOM 864 O O . ARG A 1 110 ? 3.975 -0.534 -17.812 1 97.19 110 ARG A O 1
ATOM 871 N N . PHE A 1 111 ? 3.588 -2.541 -16.969 1 97.38 111 PHE A N 1
ATOM 872 C CA . PHE A 1 111 ? 4.551 -2.398 -15.875 1 97.38 111 PHE A CA 1
ATOM 873 C C . PHE A 1 111 ? 5.945 -2.115 -16.422 1 97.38 111 PHE A C 1
ATOM 875 O O . PHE A 1 111 ? 6.652 -1.244 -15.914 1 97.38 111 PHE A O 1
ATOM 882 N N . ALA A 1 112 ? 6.309 -2.844 -17.422 1 96.5 112 ALA A N 1
ATOM 883 C CA . ALA A 1 112 ? 7.625 -2.68 -18.031 1 96.5 112 ALA A CA 1
ATOM 884 C C . ALA A 1 112 ? 7.863 -1.231 -18.453 1 96.5 112 ALA A C 1
ATOM 886 O O . ALA A 1 112 ? 8.977 -0.716 -18.328 1 96.5 112 ALA A O 1
ATOM 887 N N . THR A 1 113 ? 6.867 -0.586 -18.906 1 97.31 113 THR A N 1
ATOM 888 C CA . THR A 1 113 ? 7.012 0.794 -19.359 1 97.31 113 THR A CA 1
ATOM 889 C C . THR A 1 113 ? 7.219 1.731 -18.172 1 97.31 113 THR A C 1
ATOM 891 O O . THR A 1 113 ? 7.641 2.877 -18.344 1 97.31 113 THR A O 1
ATOM 894 N N . LYS A 1 114 ? 6.898 1.278 -16.984 1 97.56 114 LYS A N 1
ATOM 895 C CA . LYS A 1 114 ? 6.965 2.141 -15.805 1 97.56 114 LYS A CA 1
ATOM 896 C C . LYS A 1 114 ? 8.211 1.843 -14.977 1 97.56 114 LYS A C 1
ATOM 898 O O . LYS A 1 114 ? 8.5 2.555 -14.008 1 97.56 114 LYS A O 1
ATOM 903 N N . VAL A 1 115 ? 9.016 0.839 -15.297 1 96.56 115 VAL A N 1
ATOM 904 C CA . VAL A 1 115 ? 10.18 0.368 -14.555 1 96.56 115 VAL A CA 1
ATOM 905 C C . VAL A 1 115 ? 11.172 1.514 -14.359 1 96.56 115 VAL A C 1
ATOM 907 O O . VAL A 1 115 ? 11.719 1.693 -13.273 1 96.56 115 VAL A O 1
ATOM 910 N N . PRO A 1 116 ? 11.391 2.418 -15.344 1 95.94 116 PRO A N 1
ATOM 911 C CA . PRO A 1 116 ? 12.305 3.543 -15.109 1 95.94 116 PRO A CA 1
ATOM 912 C C . PRO A 1 116 ? 11.828 4.457 -13.984 1 95.94 116 PRO A C 1
ATOM 914 O O . PRO A 1 116 ? 12.648 4.977 -13.219 1 95.94 116 PRO A O 1
ATOM 917 N N . HIS A 1 117 ? 10.555 4.629 -13.859 1 96.12 117 HIS A N 1
ATOM 918 C CA . HIS A 1 117 ? 10.031 5.453 -12.773 1 96.12 117 HIS A CA 1
ATOM 919 C C . HIS A 1 117 ? 10.258 4.793 -11.414 1 96.12 117 HIS A C 1
ATOM 921 O O . HIS A 1 117 ? 10.641 5.465 -10.453 1 96.12 117 HIS A O 1
ATOM 927 N N . PHE A 1 118 ? 10.008 3.494 -11.359 1 96.38 118 PHE A N 1
ATOM 928 C CA . PHE A 1 118 ? 10.273 2.76 -10.125 1 96.38 118 PHE A CA 1
ATOM 929 C C . PHE A 1 118 ? 11.742 2.855 -9.742 1 96.38 118 PHE A C 1
ATOM 931 O O . PHE A 1 118 ? 12.078 3.008 -8.562 1 96.38 118 PHE A O 1
ATOM 938 N N . ARG A 1 119 ? 12.578 2.754 -10.711 1 95.31 119 ARG A N 1
ATOM 939 C CA . ARG A 1 119 ? 14.016 2.857 -10.469 1 95.31 119 ARG A CA 1
ATOM 940 C C . ARG A 1 119 ? 14.375 4.219 -9.891 1 95.31 119 ARG A C 1
ATOM 942 O O . ARG A 1 119 ? 15.086 4.305 -8.891 1 95.31 119 ARG A O 1
ATOM 949 N N . ASN A 1 120 ? 13.875 5.234 -10.516 1 93.25 120 ASN A N 1
ATOM 950 C CA . ASN A 1 120 ? 14.172 6.598 -10.086 1 93.25 120 ASN A CA 1
ATOM 951 C C . ASN A 1 120 ? 13.703 6.848 -8.656 1 93.25 120 ASN A C 1
ATOM 953 O O . ASN A 1 120 ? 14.273 7.676 -7.945 1 93.25 120 ASN A O 1
ATOM 957 N N . MET A 1 121 ? 12.758 6.062 -8.234 1 92.62 121 MET A N 1
ATOM 958 C CA . MET A 1 121 ? 12.227 6.199 -6.879 1 92.62 121 MET A CA 1
ATOM 959 C C . MET A 1 121 ? 12.938 5.258 -5.914 1 92.62 121 MET A C 1
ATOM 961 O O . MET A 1 121 ? 12.578 5.184 -4.738 1 92.62 121 MET A O 1
ATOM 965 N N . ASN A 1 122 ? 13.836 4.484 -6.426 1 91.94 122 ASN A N 1
ATOM 966 C CA . ASN A 1 122 ? 14.523 3.459 -5.645 1 91.94 122 ASN A CA 1
ATOM 967 C C . ASN A 1 122 ? 13.547 2.412 -5.121 1 91.94 122 ASN A C 1
ATOM 969 O O . ASN A 1 122 ? 13.695 1.919 -4 1 91.94 122 ASN A O 1
ATOM 973 N N . ALA A 1 123 ? 12.523 2.146 -5.93 1 94.44 123 ALA A N 1
ATOM 974 C CA . ALA A 1 123 ? 11.469 1.25 -5.469 1 94.44 123 ALA A CA 1
ATOM 975 C C . ALA A 1 123 ? 11.617 -0.139 -6.082 1 94.44 123 ALA A C 1
ATOM 977 O O . ALA A 1 123 ? 10.914 -1.075 -5.695 1 94.44 123 ALA A O 1
ATOM 978 N N . LEU A 1 124 ? 12.555 -0.344 -6.992 1 95.06 124 LEU A N 1
ATOM 979 C CA . LEU A 1 124 ? 12.641 -1.59 -7.746 1 95.06 124 LEU A CA 1
ATOM 980 C C . LEU A 1 124 ? 12.984 -2.76 -6.832 1 95.06 124 LEU A C 1
ATOM 982 O O . LEU A 1 124 ? 12.367 -3.826 -6.922 1 95.06 124 LEU A O 1
ATOM 986 N N . PRO A 1 125 ? 13.938 -2.535 -5.902 1 93 125 PRO A N 1
ATOM 987 C CA . PRO A 1 125 ? 14.258 -3.689 -5.059 1 93 125 PRO A CA 1
ATOM 988 C C . PRO A 1 125 ? 13.062 -4.176 -4.238 1 93 125 PRO A C 1
ATOM 990 O O . PRO A 1 125 ? 12.844 -5.383 -4.117 1 93 125 PRO A O 1
ATOM 993 N N . VAL A 1 126 ? 12.336 -3.26 -3.727 1 94.19 126 VAL A N 1
ATOM 994 C CA . VAL A 1 126 ? 11.164 -3.631 -2.936 1 94.19 126 VAL A CA 1
ATOM 995 C C . VAL A 1 126 ? 10.102 -4.25 -3.842 1 94.19 126 VAL A C 1
ATOM 997 O O . VAL A 1 126 ? 9.523 -5.289 -3.51 1 94.19 126 VAL A O 1
ATOM 1000 N N . ALA A 1 127 ? 9.844 -3.605 -4.969 1 95.75 127 ALA A N 1
ATOM 1001 C CA . ALA A 1 127 ? 8.867 -4.137 -5.926 1 95.75 127 ALA A CA 1
ATOM 1002 C C . ALA A 1 127 ? 9.219 -5.566 -6.32 1 95.75 127 ALA A C 1
ATOM 1004 O O . ALA A 1 127 ? 8.336 -6.426 -6.402 1 95.75 127 ALA A O 1
ATOM 1005 N N . ARG A 1 128 ? 10.469 -5.82 -6.527 1 96.25 128 ARG A N 1
ATOM 1006 C CA . ARG A 1 128 ? 10.922 -7.148 -6.93 1 96.25 128 ARG A CA 1
ATOM 1007 C C . ARG A 1 128 ? 10.641 -8.18 -5.84 1 96.25 128 ARG A C 1
ATOM 1009 O O . ARG A 1 128 ? 10.164 -9.281 -6.125 1 96.25 128 ARG A O 1
ATOM 1016 N N . LYS A 1 129 ? 10.891 -7.836 -4.645 1 95.38 129 LYS A N 1
ATOM 1017 C CA . LYS A 1 129 ? 10.664 -8.742 -3.523 1 95.38 129 LYS A CA 1
ATOM 1018 C C . LYS A 1 129 ? 9.18 -9.047 -3.352 1 95.38 129 LYS A C 1
ATOM 1020 O O . LYS A 1 129 ? 8.797 -10.188 -3.078 1 95.38 129 LYS A O 1
ATOM 1025 N N . LEU A 1 130 ? 8.406 -7.98 -3.426 1 96.44 130 LEU A N 1
ATOM 1026 C CA . LEU A 1 130 ? 6.961 -8.164 -3.311 1 96.44 130 LEU A CA 1
ATOM 1027 C C . LEU A 1 130 ? 6.445 -9.102 -4.402 1 96.44 130 LEU A C 1
ATOM 1029 O O . LEU A 1 130 ? 5.688 -10.031 -4.121 1 96.44 130 LEU A O 1
ATOM 1033 N N . LEU A 1 131 ? 6.871 -8.82 -5.598 1 96.75 131 LEU A N 1
ATOM 1034 C CA . LEU A 1 131 ? 6.434 -9.641 -6.723 1 96.75 131 LEU A CA 1
ATOM 1035 C C . LEU A 1 131 ? 6.922 -11.078 -6.57 1 96.75 131 LEU A C 1
ATOM 1037 O O . LEU A 1 131 ? 6.199 -12.016 -6.902 1 96.75 131 LEU A O 1
ATOM 1041 N N . GLN A 1 132 ? 8.109 -11.234 -6.086 1 96.94 132 GLN A N 1
ATOM 1042 C CA . GLN A 1 132 ? 8.656 -12.57 -5.863 1 96.94 132 GLN A CA 1
ATOM 1043 C C . GLN A 1 132 ? 7.812 -13.352 -4.859 1 96.94 132 GLN A C 1
ATOM 1045 O O . GLN A 1 132 ? 7.535 -14.539 -5.062 1 96.94 132 GLN A O 1
ATOM 1050 N N . TYR A 1 133 ? 7.465 -12.727 -3.822 1 96.38 133 TYR A N 1
ATOM 1051 C CA . TYR A 1 133 ? 6.617 -13.367 -2.828 1 96.38 133 TYR A CA 1
ATOM 1052 C C . TYR A 1 133 ? 5.312 -13.852 -3.455 1 96.38 133 TYR A C 1
ATOM 1054 O O . TYR A 1 133 ? 4.895 -14.992 -3.236 1 96.38 133 TYR A O 1
ATOM 1062 N N . VAL A 1 134 ? 4.68 -13.008 -4.211 1 96.56 134 VAL A N 1
ATOM 1063 C CA . VAL A 1 134 ? 3.396 -13.328 -4.824 1 96.56 134 VAL A CA 1
ATOM 1064 C C . VAL A 1 134 ? 3.574 -14.469 -5.82 1 96.56 134 VAL A C 1
ATOM 1066 O O . VAL A 1 134 ? 2.742 -15.383 -5.887 1 96.56 134 VAL A O 1
ATOM 1069 N N . GLN A 1 135 ? 4.648 -14.375 -6.59 1 96.31 135 GLN A N 1
ATOM 1070 C CA . GLN A 1 135 ? 4.926 -15.438 -7.551 1 96.31 135 GLN A CA 1
ATOM 1071 C C . GLN A 1 135 ? 5.047 -16.781 -6.852 1 96.31 135 GLN A C 1
ATOM 1073 O O . GLN A 1 135 ? 4.48 -17.781 -7.309 1 96.31 135 GLN A O 1
ATOM 1078 N N . GLU A 1 136 ? 5.82 -16.828 -5.824 1 96.44 136 GLU A N 1
ATOM 1079 C CA . GLU A 1 136 ? 6.039 -18.078 -5.082 1 96.44 136 GLU A CA 1
ATOM 1080 C C . GLU A 1 136 ? 4.727 -18.609 -4.51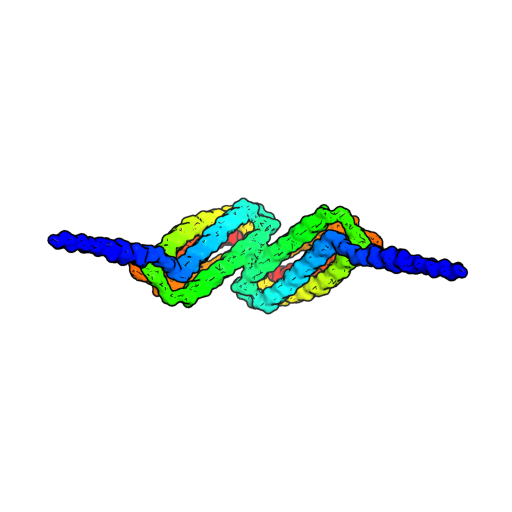6 1 96.44 136 GLU A C 1
ATOM 1082 O O . GLU A 1 136 ? 4.461 -19.812 -4.602 1 96.44 136 GLU A O 1
ATOM 1087 N N . LYS A 1 137 ? 3.963 -17.75 -3.984 1 96.31 137 LYS A N 1
ATOM 1088 C CA . LYS A 1 137 ? 2.674 -18.156 -3.436 1 96.31 137 LYS A CA 1
ATOM 1089 C C . LYS A 1 137 ? 1.735 -18.641 -4.539 1 96.31 137 LYS A C 1
ATOM 1091 O O . LYS A 1 137 ? 1.024 -19.625 -4.367 1 96.31 137 LYS A O 1
ATOM 1096 N N . ASN A 1 138 ? 1.712 -17.938 -5.598 1 95.19 138 ASN A N 1
ATOM 1097 C CA . ASN A 1 138 ? 0.879 -18.328 -6.73 1 95.19 138 ASN A CA 1
ATOM 1098 C C . ASN A 1 138 ? 1.287 -19.688 -7.285 1 95.19 138 ASN A C 1
ATOM 1100 O O . ASN A 1 138 ? 0.431 -20.516 -7.625 1 95.19 138 ASN A O 1
ATOM 1104 N N . ALA A 1 139 ? 2.582 -19.906 -7.406 1 95.44 139 ALA A N 1
ATOM 1105 C CA . ALA A 1 139 ? 3.068 -21.172 -7.914 1 95.44 139 ALA A CA 1
ATOM 1106 C C . ALA A 1 139 ? 2.572 -22.328 -7.047 1 95.44 139 ALA A C 1
ATOM 1108 O O . ALA A 1 139 ? 2.07 -23.328 -7.566 1 95.44 139 ALA A O 1
ATOM 1109 N N . ALA A 1 140 ? 2.695 -22.172 -5.734 1 95.44 140 ALA A N 1
ATOM 1110 C CA . ALA A 1 140 ? 2.234 -23.203 -4.805 1 95.44 140 ALA A CA 1
ATOM 1111 C C . ALA A 1 140 ? 0.729 -23.422 -4.934 1 95.44 140 ALA A C 1
ATOM 1113 O O . ALA A 1 140 ? 0.258 -24.562 -4.918 1 95.44 140 ALA A O 1
ATOM 1114 N N . THR A 1 141 ? -0.007 -22.391 -5.066 1 95.69 141 THR A N 1
ATOM 1115 C CA . THR A 1 141 ? -1.459 -22.469 -5.18 1 95.69 141 THR A CA 1
ATOM 1116 C C . THR A 1 141 ? -1.865 -23.141 -6.488 1 95.69 141 THR A C 1
ATOM 1118 O O . THR A 1 141 ? -2.771 -23.969 -6.508 1 95.69 141 THR A O 1
ATOM 1121 N N . VAL A 1 142 ? -1.209 -22.781 -7.562 1 94.81 142 VAL A N 1
ATOM 1122 C CA . VAL A 1 142 ? -1.487 -23.359 -8.867 1 94.81 142 VAL A CA 1
ATOM 1123 C C . VAL A 1 142 ? -1.216 -24.859 -8.836 1 94.81 142 VAL A C 1
ATOM 1125 O O . VAL A 1 142 ? -1.998 -25.656 -9.367 1 94.81 142 VAL A O 1
ATOM 1128 N N . ASP A 1 143 ? -0.118 -25.266 -8.242 1 95.38 143 ASP A N 1
ATOM 1129 C CA . ASP A 1 143 ? 0.194 -26.688 -8.102 1 95.38 143 ASP A CA 1
ATOM 1130 C C . ASP A 1 143 ? -0.907 -27.422 -7.332 1 95.38 143 ASP A C 1
ATOM 1132 O O . ASP A 1 143 ? -1.336 -28.5 -7.734 1 95.38 143 ASP A O 1
ATOM 1136 N N . ASN A 1 144 ? -1.307 -26.844 -6.242 1 96.19 144 ASN A N 1
ATOM 1137 C CA . ASN A 1 144 ? -2.396 -27.422 -5.461 1 96.19 144 ASN A CA 1
ATOM 1138 C C . ASN A 1 144 ? -3.682 -27.516 -6.277 1 96.19 144 ASN A C 1
ATOM 1140 O O . ASN A 1 144 ? -4.363 -28.531 -6.254 1 96.19 144 ASN A O 1
ATOM 1144 N N . MET A 1 145 ? -4.039 -26.516 -7.035 1 95.5 145 MET A N 1
ATOM 1145 C CA . MET A 1 145 ? -5.223 -26.516 -7.887 1 95.5 145 MET A CA 1
ATOM 1146 C C . MET A 1 145 ? -5.137 -27.609 -8.945 1 95.5 145 MET A C 1
ATOM 1148 O O . MET A 1 145 ? -6.098 -28.344 -9.164 1 95.5 145 MET A O 1
ATOM 1152 N N . ALA A 1 146 ? -3.943 -27.656 -9.562 1 96.06 146 ALA A N 1
ATOM 1153 C CA . ALA A 1 146 ? -3.742 -28.625 -10.625 1 96.06 146 ALA A CA 1
ATOM 1154 C C . ALA A 1 146 ? -3.986 -30.047 -10.125 1 96.06 146 ALA A C 1
ATOM 1156 O O . ALA A 1 146 ? -4.539 -30.891 -10.844 1 96.06 146 ALA A O 1
ATOM 1157 N N . SER A 1 147 ? -3.562 -30.328 -8.945 1 96.38 147 SER A N 1
ATOM 1158 C CA . SER A 1 147 ? -3.721 -31.656 -8.375 1 96.38 147 SER A CA 1
ATOM 1159 C C . SER A 1 147 ? -5.195 -32 -8.172 1 96.38 147 SER A C 1
ATOM 1161 O O . SER A 1 147 ? -5.543 -33.156 -7.973 1 96.38 147 SER A O 1
ATOM 1163 N N . LYS A 1 148 ? -6.07 -31.031 -8.25 1 95.62 148 LYS A N 1
ATOM 1164 C CA . LYS A 1 148 ? -7.484 -31.219 -7.953 1 95.62 148 LYS A CA 1
ATOM 1165 C C . LYS A 1 148 ? -8.328 -31.125 -9.219 1 95.62 148 LYS A C 1
ATOM 1167 O O . LYS A 1 148 ? -9.555 -31.281 -9.172 1 95.62 148 LYS A O 1
ATOM 1172 N N . VAL A 1 149 ? -7.793 -30.75 -10.312 1 96 149 VAL A N 1
ATOM 1173 C CA . VAL A 1 149 ? -8.445 -30.625 -11.609 1 96 149 VAL A CA 1
ATOM 1174 C C . VAL A 1 149 ? -8.555 -32 -12.273 1 96 149 VAL A C 1
ATOM 1176 O O . VAL A 1 149 ? -7.621 -32.812 -12.219 1 96 149 VAL A O 1
ATOM 1179 N N . THR A 1 150 ? -9.664 -32.281 -12.875 1 94.88 150 THR A N 1
ATOM 1180 C CA . THR A 1 150 ? -9.922 -33.594 -13.484 1 94.88 150 THR A CA 1
ATOM 1181 C C . THR A 1 150 ? -9.172 -33.719 -14.812 1 94.88 150 THR A C 1
ATOM 1183 O O . THR A 1 150 ? -8.883 -32.719 -15.469 1 94.88 150 THR A O 1
ATOM 1186 N N . GLU A 1 151 ? -8.828 -35.094 -15.062 1 91.31 151 GLU A N 1
ATOM 1187 C CA . GLU A 1 151 ? -8.5 -35.344 -16.469 1 91.31 151 GLU A CA 1
ATOM 1188 C C . GLU A 1 151 ? -9.719 -35.094 -17.359 1 91.31 151 GLU A C 1
ATOM 1190 O O . GLU A 1 151 ? -10.852 -35.344 -16.953 1 91.31 151 GLU A O 1
ATOM 1195 N N . PRO A 1 152 ? -9.5 -34.5 -18.5 1 93.75 152 PRO A N 1
ATOM 1196 C CA . PRO A 1 152 ? -8.406 -34.188 -19.406 1 93.75 152 PRO A CA 1
ATOM 1197 C C . PRO A 1 152 ? -7.938 -32.719 -19.281 1 93.75 152 PRO A C 1
ATOM 1199 O O . PRO A 1 152 ? -7.074 -32.281 -20.031 1 93.75 152 PRO A O 1
ATOM 1202 N N . HIS A 1 153 ? -8.547 -32 -18.297 1 95.12 153 HIS A N 1
ATOM 1203 C CA . HIS A 1 153 ? -8.297 -30.562 -18.25 1 95.12 153 HIS A CA 1
ATOM 1204 C C . HIS A 1 153 ? -6.98 -30.25 -17.531 1 95.12 153 HIS A C 1
ATOM 1206 O O . HIS A 1 153 ? -6.461 -29.141 -17.641 1 95.12 153 HIS A O 1
ATOM 1212 N N . ARG A 1 154 ? -6.461 -31.125 -16.797 1 96.62 154 ARG A N 1
ATOM 1213 C CA . ARG A 1 154 ? -5.344 -30.906 -15.883 1 96.62 154 ARG A CA 1
ATOM 1214 C C . ARG A 1 154 ? -4.125 -30.375 -16.625 1 96.62 154 ARG A C 1
ATOM 1216 O O . ARG A 1 154 ? -3.547 -29.359 -16.234 1 96.62 154 ARG A O 1
ATOM 1223 N N . GLU A 1 155 ? -3.717 -31.016 -17.688 1 95.81 155 GLU A N 1
ATOM 1224 C CA . GLU A 1 155 ? -2.514 -30.609 -18.406 1 95.81 155 GLU A CA 1
ATOM 1225 C C . GLU A 1 155 ? -2.699 -29.25 -19.062 1 95.81 155 GLU A C 1
ATOM 1227 O O . GLU A 1 155 ? -1.794 -28.422 -19.047 1 95.81 155 GLU A O 1
ATOM 1232 N N . ALA A 1 156 ? -3.883 -29.078 -19.688 1 95.44 156 ALA A N 1
ATOM 1233 C CA . ALA A 1 156 ? -4.164 -27.781 -20.312 1 95.44 156 ALA A CA 1
ATOM 1234 C C . ALA A 1 156 ? -4.141 -26.656 -19.281 1 95.44 156 ALA A C 1
ATOM 1236 O O . ALA A 1 156 ? -3.637 -25.562 -19.547 1 95.44 156 ALA A O 1
ATOM 1237 N N . PHE A 1 157 ? -4.738 -26.922 -18.156 1 96.5 157 PHE A N 1
ATOM 1238 C CA . PHE A 1 157 ? -4.715 -25.969 -17.062 1 96.5 157 PHE A CA 1
ATOM 1239 C C . PHE A 1 157 ? -3.285 -25.641 -16.656 1 96.5 157 PHE A C 1
ATOM 1241 O O . PHE A 1 157 ? -2.922 -24.469 -16.516 1 96.5 157 PHE A O 1
ATOM 1248 N N . LYS A 1 158 ? -2.43 -26.531 -16.438 1 95.81 158 LYS A N 1
ATOM 1249 C CA . LYS A 1 158 ? -1.035 -26.344 -16.047 1 95.81 158 LYS A CA 1
ATOM 1250 C C . LYS A 1 158 ? -0.278 -25.531 -17.094 1 95.81 158 LYS A C 1
ATOM 1252 O O . LYS A 1 158 ? 0.532 -24.672 -16.75 1 95.81 158 LYS A O 1
ATOM 1257 N N . ASP A 1 159 ? -0.524 -25.859 -18.312 1 95.12 159 ASP A N 1
ATOM 1258 C CA . ASP A 1 159 ? 0.126 -25.109 -19.391 1 95.12 159 ASP A CA 1
ATOM 1259 C C . ASP A 1 159 ? -0.247 -23.641 -19.344 1 95.12 159 ASP A C 1
ATOM 1261 O O . ASP A 1 159 ? 0.621 -22.766 -19.469 1 95.12 159 ASP A O 1
ATOM 1265 N N . ALA A 1 160 ? -1.542 -23.359 -19.203 1 94.25 160 ALA A N 1
ATOM 1266 C CA . ALA A 1 160 ? -2.002 -21.984 -19.125 1 94.25 160 ALA A CA 1
ATOM 1267 C C . ALA A 1 160 ? -1.396 -21.281 -17.922 1 94.25 160 ALA A C 1
ATOM 1269 O O . ALA A 1 160 ? -0.993 -20.109 -18 1 94.25 160 ALA A O 1
ATOM 1270 N N . ALA A 1 161 ? -1.391 -21.906 -16.797 1 94.62 161 ALA A N 1
ATOM 1271 C CA . ALA A 1 161 ? -0.791 -21.359 -15.586 1 94.62 161 ALA A CA 1
ATOM 1272 C C . ALA A 1 161 ? 0.708 -21.141 -15.773 1 94.62 161 ALA A C 1
ATOM 1274 O O . ALA A 1 161 ? 1.269 -20.172 -15.234 1 94.62 161 ALA A O 1
ATOM 1275 N N . GLY A 1 162 ? 1.413 -22.031 -16.469 1 94.94 162 GLY A N 1
ATOM 1276 C CA . GLY A 1 162 ? 2.824 -21.875 -16.781 1 94.94 162 GLY A CA 1
ATOM 1277 C C . GLY A 1 162 ? 3.137 -20.609 -17.547 1 94.94 162 GLY A C 1
ATOM 1278 O O . GLY A 1 162 ? 4.168 -19.969 -17.312 1 94.94 162 GLY A O 1
ATOM 1279 N N . ASP A 1 163 ? 2.287 -20.188 -18.422 1 93.56 163 ASP A N 1
ATOM 1280 C CA . ASP A 1 163 ? 2.453 -18.938 -19.156 1 93.56 163 ASP A CA 1
ATOM 1281 C C . ASP A 1 163 ? 2.469 -17.75 -18.203 1 93.56 163 ASP A C 1
ATOM 1283 O O . ASP A 1 163 ? 3.207 -16.781 -18.422 1 93.56 163 ASP A O 1
ATOM 1287 N N . ILE A 1 164 ? 1.611 -17.828 -17.234 1 93 164 ILE A N 1
ATOM 1288 C CA . ILE A 1 164 ? 1.559 -16.75 -16.25 1 93 164 ILE A CA 1
ATOM 1289 C C . ILE A 1 164 ? 2.887 -16.656 -15.5 1 93 164 ILE A C 1
ATOM 1291 O O . ILE A 1 164 ? 3.393 -15.57 -15.242 1 93 164 ILE A O 1
ATOM 1295 N N . ASP A 1 165 ? 3.453 -17.766 -15.172 1 93.69 165 ASP A N 1
ATOM 1296 C CA . ASP A 1 165 ? 4.766 -17.797 -14.531 1 93.69 165 ASP A CA 1
ATOM 1297 C C . ASP A 1 165 ? 5.824 -17.156 -15.422 1 93.69 165 ASP A C 1
ATOM 1299 O O . ASP A 1 165 ? 6.723 -16.469 -14.938 1 93.69 165 ASP A O 1
ATOM 1303 N N . ASP A 1 166 ? 5.711 -17.391 -16.672 1 94.25 166 ASP A N 1
ATOM 1304 C CA . ASP A 1 166 ? 6.629 -16.781 -17.641 1 94.25 166 ASP A CA 1
ATOM 1305 C C . ASP A 1 166 ? 6.523 -15.25 -17.594 1 94.25 166 ASP A C 1
ATOM 1307 O O . ASP A 1 166 ? 7.523 -14.555 -17.781 1 94.25 166 ASP A O 1
ATOM 1311 N N . TYR A 1 167 ? 5.328 -14.789 -17.391 1 94.25 167 TYR A N 1
ATOM 1312 C CA . TYR A 1 167 ? 5.141 -13.344 -17.312 1 94.25 167 TYR A CA 1
ATOM 1313 C C . TYR A 1 167 ? 5.805 -12.766 -16.078 1 94.25 167 TYR A C 1
ATOM 1315 O O . TYR A 1 167 ? 6.367 -11.672 -16.109 1 94.25 167 TYR A O 1
ATOM 1323 N N . TYR A 1 168 ? 5.699 -13.461 -14.906 1 94.75 168 TYR A N 1
ATOM 1324 C CA . TYR A 1 168 ? 6.488 -13.047 -13.75 1 94.75 168 TYR A CA 1
ATOM 1325 C C . TYR A 1 168 ? 7.965 -12.945 -14.102 1 94.75 168 TYR A C 1
ATOM 1327 O O . TYR A 1 168 ? 8.625 -11.953 -13.797 1 94.75 168 TYR A O 1
ATOM 1335 N N . SER A 1 169 ? 8.477 -13.977 -14.789 1 95.5 169 SER A N 1
ATOM 1336 C CA . SER A 1 169 ? 9.883 -14.023 -15.172 1 95.5 169 SER A CA 1
ATOM 1337 C C . SER A 1 169 ? 10.258 -12.836 -16.062 1 95.5 169 SER A C 1
ATOM 1339 O O . SER A 1 169 ? 11.32 -12.242 -15.883 1 95.5 169 SER A O 1
ATOM 1341 N N . ALA A 1 170 ? 9.406 -12.531 -16.953 1 95.12 170 ALA A N 1
ATOM 1342 C CA . ALA A 1 170 ? 9.648 -11.375 -17.828 1 95.12 170 ALA A CA 1
ATOM 1343 C C . ALA A 1 170 ? 9.727 -10.086 -17 1 95.12 170 ALA A C 1
ATOM 1345 O O . ALA A 1 170 ? 10.594 -9.242 -17.25 1 95.12 170 ALA A O 1
ATOM 1346 N N . ALA A 1 171 ? 8.812 -9.938 -16.062 1 95.56 171 ALA A N 1
ATOM 1347 C CA . ALA A 1 171 ? 8.836 -8.758 -15.203 1 95.56 171 ALA A CA 1
ATOM 1348 C C . ALA A 1 171 ? 10.141 -8.68 -14.414 1 95.56 171 ALA A C 1
ATOM 1350 O O . ALA A 1 171 ? 10.742 -7.605 -14.312 1 95.56 171 ALA A O 1
ATOM 1351 N N . PHE A 1 172 ? 10.594 -9.828 -13.891 1 96.56 172 PHE A N 1
ATOM 1352 C CA . PHE A 1 172 ? 11.844 -9.867 -13.133 1 96.56 172 PHE A CA 1
ATOM 1353 C C . PHE A 1 172 ? 13.023 -9.469 -14.008 1 96.56 172 PHE A C 1
ATOM 1355 O O . PHE A 1 172 ? 13.867 -8.68 -13.602 1 96.56 172 PHE A O 1
ATOM 1362 N N . ARG A 1 173 ? 13.055 -10.008 -15.219 1 95.06 173 ARG A N 1
ATOM 1363 C CA . ARG A 1 173 ? 14.133 -9.672 -16.141 1 95.06 173 ARG A CA 1
ATOM 1364 C C . ARG A 1 173 ? 14.172 -8.172 -16.422 1 95.06 173 ARG A C 1
ATOM 1366 O O . ARG A 1 173 ? 15.242 -7.566 -16.453 1 95.06 173 ARG A O 1
ATOM 1373 N N . THR A 1 174 ? 13.039 -7.641 -16.609 1 94.88 174 THR A N 1
ATOM 1374 C CA . THR A 1 174 ? 12.945 -6.211 -16.875 1 94.88 174 THR A CA 1
ATOM 1375 C C . THR A 1 174 ? 13.453 -5.398 -15.695 1 94.88 174 THR A C 1
ATOM 1377 O O . THR A 1 174 ? 14.211 -4.445 -15.867 1 94.88 174 THR A O 1
ATOM 1380 N N . MET A 1 175 ? 13.016 -5.762 -14.492 1 94.5 175 MET A N 1
ATOM 1381 C CA . MET A 1 175 ? 13.461 -5.062 -13.289 1 94.5 175 MET A CA 1
ATOM 1382 C C . MET A 1 175 ? 14.969 -5.227 -13.086 1 94.5 175 MET A C 1
ATOM 1384 O O . MET A 1 175 ? 15.656 -4.266 -12.742 1 94.5 175 MET A O 1
ATOM 1388 N N . ASP A 1 176 ? 15.477 -6.398 -13.281 1 94.25 176 ASP A N 1
ATOM 1389 C CA . ASP A 1 176 ? 16.891 -6.676 -13.086 1 94.25 176 ASP A CA 1
ATOM 1390 C C . ASP A 1 176 ? 17.75 -5.914 -14.102 1 94.25 176 ASP A C 1
ATOM 1392 O O . ASP A 1 176 ? 18.797 -5.379 -13.766 1 94.25 176 ASP A O 1
ATOM 1396 N N . ALA A 1 177 ? 17.328 -5.871 -15.32 1 92.88 177 ALA A N 1
ATOM 1397 C CA . ALA A 1 177 ? 18.031 -5.113 -16.359 1 92.88 177 ALA A CA 1
ATOM 1398 C C . ALA A 1 177 ? 18.109 -3.637 -15.992 1 92.88 177 ALA A C 1
ATOM 1400 O O . ALA A 1 177 ? 19.141 -2.994 -16.203 1 92.88 177 ALA A O 1
ATOM 1401 N N . ALA A 1 178 ? 17.109 -3.109 -15.445 1 91.69 178 ALA A N 1
ATOM 1402 C CA . ALA A 1 178 ? 17.062 -1.698 -15.07 1 91.69 178 ALA A CA 1
ATOM 1403 C C . ALA A 1 178 ? 17.953 -1.422 -13.867 1 91.69 178 ALA A C 1
ATOM 1405 O O . ALA A 1 178 ? 18.484 -0.318 -13.719 1 91.69 178 ALA A O 1
ATOM 1406 N N . ASN A 1 179 ? 18.031 -2.387 -12.961 1 85.88 179 ASN A N 1
ATOM 1407 C CA . ASN A 1 179 ? 18.875 -2.232 -11.781 1 85.88 179 ASN A CA 1
ATOM 1408 C C . ASN A 1 179 ? 20.359 -2.398 -12.109 1 85.88 179 ASN A C 1
ATOM 1410 O O . ASN A 1 179 ? 21.219 -1.833 -11.438 1 85.88 179 ASN A O 1
ATOM 1414 N N . GLY A 1 180 ? 20.859 -3.451 -12.844 1 73.88 180 GLY A N 1
ATOM 1415 C CA . GLY A 1 180 ? 22.234 -3.693 -13.258 1 73.88 180 GLY A CA 1
ATOM 1416 C C . GLY A 1 180 ? 22.812 -2.582 -14.117 1 73.88 180 GLY A C 1
ATOM 1417 O O . GLY A 1 180 ? 24.016 -2.357 -14.125 1 73.88 180 GLY A O 1
ATOM 1418 N N . ASP A 1 181 ? 22.094 -2.072 -14.938 1 56.28 181 ASP A N 1
ATOM 1419 C CA . ASP A 1 181 ? 22.609 -0.95 -15.719 1 56.28 181 ASP A CA 1
ATOM 1420 C C . ASP A 1 181 ? 23.266 0.097 -14.812 1 56.28 181 ASP A C 1
ATOM 1422 O O . ASP A 1 181 ? 24.141 0.839 -15.242 1 56.28 181 ASP A O 1
ATOM 1426 N N . ASN A 1 182 ? 22.984 0.275 -13.641 1 47.09 182 ASN A N 1
ATOM 1427 C CA . ASN A 1 182 ? 23.719 1.215 -12.797 1 47.09 182 ASN A CA 1
ATOM 1428 C C . ASN A 1 182 ? 25.031 0.622 -12.305 1 47.09 182 ASN A C 1
ATOM 1430 O O . ASN A 1 182 ? 25.812 1.307 -11.648 1 47.09 182 ASN A O 1
ATOM 1434 N N . SER A 1 183 ? 25.234 -0.67 -12.047 1 38.91 183 SER A N 1
ATOM 1435 C CA . SER A 1 183 ? 26.516 -1.147 -11.555 1 38.91 183 SER A CA 1
ATOM 1436 C C . SER A 1 183 ? 27.594 -1.066 -12.633 1 38.91 183 SER A C 1
ATOM 1438 O O . SER A 1 183 ? 28.781 -1.244 -12.352 1 38.91 183 SER A O 1
ATOM 1440 N N . GLY A 1 184 ? 27.328 -1.087 -13.812 1 34.59 184 GLY A N 1
ATOM 1441 C CA . GLY A 1 184 ? 28.391 -0.958 -14.797 1 34.59 184 GLY A CA 1
ATOM 1442 C C . GLY A 1 184 ? 28.75 0.483 -15.109 1 34.59 184 GLY A C 1
ATOM 1443 O O . GLY A 1 184 ? 29.578 0.75 -15.977 1 34.59 184 GLY A O 1
ATOM 1444 N N . ASN A 1 185 ? 27.891 1.516 -14.93 1 29.98 185 ASN A N 1
ATOM 1445 C CA . ASN A 1 185 ? 28.562 2.77 -15.258 1 29.98 185 ASN A CA 1
ATOM 1446 C C . ASN A 1 185 ? 29.422 3.256 -14.102 1 29.98 185 ASN A C 1
ATOM 1448 O O . ASN A 1 185 ? 29.016 3.191 -12.938 1 29.98 185 ASN A O 1
ATOM 1452 N N . MET B 1 1 ? -57.281 41.312 45.375 1 33.03 1 MET B N 1
ATOM 1453 C CA . MET B 1 1 ? -57.156 40.875 44 1 33.03 1 MET B CA 1
ATOM 1454 C C . MET B 1 1 ? -55.688 40.688 43.625 1 33.03 1 MET B C 1
ATOM 1456 O O . MET B 1 1 ? -54.938 41.656 43.469 1 33.03 1 MET B O 1
ATOM 1460 N N . HIS B 1 2 ? -54.969 39.625 44.219 1 37.91 2 HIS B N 1
ATOM 1461 C CA . HIS B 1 2 ? -53.625 39.125 44.094 1 37.91 2 HIS B CA 1
ATOM 1462 C C . HIS B 1 2 ? -53.281 38.688 42.688 1 37.91 2 HIS B C 1
ATOM 1464 O O . HIS B 1 2 ? -53.969 37.844 42.094 1 37.91 2 HIS B O 1
ATOM 1470 N N . LEU B 1 3 ? -52.875 39.656 41.812 1 40.94 3 LEU B N 1
ATOM 1471 C CA . LEU B 1 3 ? -52.281 39.469 40.5 1 40.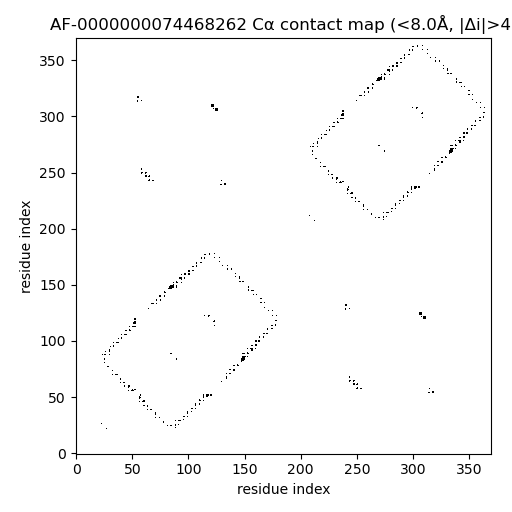94 3 LEU B CA 1
ATOM 1472 C C . LEU B 1 3 ? -51.156 38.438 40.562 1 40.94 3 LEU B C 1
ATOM 1474 O O . LEU B 1 3 ? -50.156 38.625 41.219 1 40.94 3 LEU B O 1
ATOM 1478 N N . SER B 1 4 ? -51.5 37.125 40.656 1 36.06 4 SER B N 1
ATOM 1479 C CA . SER B 1 4 ? -50.625 36 40.344 1 36.06 4 SER B CA 1
ATOM 1480 C C . SER B 1 4 ? -49.938 36.219 39 1 36.06 4 SER B C 1
ATOM 1482 O O . SER B 1 4 ? -50.594 36.219 37.938 1 36.06 4 SER B O 1
ATOM 1484 N N . LEU B 1 5 ? -49 37.25 39 1 41.81 5 LEU B N 1
ATOM 1485 C CA . LEU B 1 5 ? -48.031 37.344 37.875 1 41.81 5 LEU B CA 1
ATOM 1486 C C . LEU B 1 5 ? -47.594 35.969 37.438 1 41.81 5 LEU B C 1
ATOM 1488 O O . LEU B 1 5 ? -47.094 35.156 38.25 1 41.81 5 LEU B O 1
ATOM 1492 N N . ASN B 1 6 ? -48.281 35.375 36.438 1 40.62 6 ASN B N 1
ATOM 1493 C CA . ASN B 1 6 ? -47.969 34.219 35.625 1 40.62 6 ASN B CA 1
ATOM 1494 C C . ASN B 1 6 ? -46.5 34.156 35.281 1 40.62 6 ASN B C 1
ATOM 1496 O O . ASN B 1 6 ? -46.031 34.906 34.406 1 40.62 6 ASN B O 1
ATOM 1500 N N . LEU B 1 7 ? -45.625 33.969 36.312 1 42.41 7 LEU B N 1
ATOM 1501 C CA . LEU B 1 7 ? -44.219 33.594 36.156 1 42.41 7 LEU B CA 1
ATOM 1502 C C . LEU B 1 7 ? -44.062 32.438 35.156 1 42.41 7 LEU B C 1
ATOM 1504 O O . LEU B 1 7 ? -42.938 31.953 34.938 1 42.41 7 LEU B O 1
ATOM 1508 N N . PHE B 1 8 ? -45.188 31.969 34.594 1 47.94 8 PHE B N 1
ATOM 1509 C CA . PHE B 1 8 ? -45.062 30.828 33.688 1 47.94 8 PHE B CA 1
ATOM 1510 C C . PHE B 1 8 ? -44.344 31.219 32.406 1 47.94 8 PHE B C 1
ATOM 1512 O O . PHE B 1 8 ? -43.688 30.391 31.781 1 47.94 8 PHE B O 1
ATOM 1519 N N . PRO B 1 9 ? -44.594 32.469 31.922 1 47.19 9 PRO B N 1
ATOM 1520 C CA . PRO B 1 9 ? -43.938 32.656 30.625 1 47.19 9 PRO B CA 1
ATOM 1521 C C . PRO B 1 9 ? -42.406 32.75 30.75 1 47.19 9 PRO B C 1
ATOM 1523 O O . PRO B 1 9 ? -41.688 32.562 29.766 1 47.19 9 PRO B O 1
ATOM 1526 N N . LEU B 1 10 ? -41.844 33.062 31.953 1 49.12 10 LEU B N 1
ATOM 1527 C CA . LEU B 1 10 ? -40.406 33.156 32.031 1 49.12 10 LEU B CA 1
ATOM 1528 C C . LEU B 1 10 ? -39.75 31.781 31.938 1 49.12 10 LEU B C 1
ATOM 1530 O O . LEU B 1 10 ? -38.656 31.641 31.406 1 49.12 10 LEU B O 1
ATOM 1534 N N . LEU B 1 11 ? -40.5 30.688 32.406 1 47.47 11 LEU B N 1
ATOM 1535 C CA . LEU B 1 11 ? -39.875 29.359 32.312 1 47.47 11 LEU B CA 1
ATOM 1536 C C . LEU B 1 11 ? -39.812 28.859 30.891 1 47.47 11 LEU B C 1
ATOM 1538 O O . LEU B 1 11 ? -38.875 28.156 30.5 1 47.47 11 LEU B O 1
ATOM 1542 N N . THR B 1 12 ? -40.844 29.219 30.062 1 47.56 12 THR B N 1
ATOM 1543 C CA . THR B 1 12 ? -40.781 28.688 28.703 1 47.56 12 THR B CA 1
ATOM 1544 C C . THR B 1 12 ? -39.688 29.359 27.906 1 47.56 12 THR B C 1
ATOM 1546 O O . THR B 1 12 ? -39.125 28.766 26.984 1 47.56 12 THR B O 1
ATOM 1549 N N . LEU B 1 13 ? -39.312 30.641 28.234 1 45.44 13 LEU B N 1
ATOM 1550 C CA . LEU B 1 13 ? -38.25 31.266 27.469 1 45.44 13 LEU B CA 1
ATOM 1551 C C . LEU B 1 13 ? -36.906 30.656 27.828 1 45.44 13 LEU B C 1
ATOM 1553 O O . LEU B 1 13 ? -35.969 30.672 27.016 1 45.44 13 LEU B O 1
ATOM 1557 N N . LEU B 1 14 ? -36.719 30.109 29.078 1 45.69 14 LEU B N 1
ATOM 1558 C CA . LEU B 1 14 ? -35.438 29.547 29.406 1 45.69 14 LEU B CA 1
ATOM 1559 C C . LEU B 1 14 ? -35.219 28.234 28.656 1 45.69 14 LEU B C 1
ATOM 1561 O O . LEU B 1 14 ? -34.062 27.844 28.406 1 45.69 14 LEU B O 1
ATOM 1565 N N . LEU B 1 15 ? -36.281 27.469 28.375 1 45.78 15 LEU B N 1
ATOM 1566 C CA . LEU B 1 15 ? -36.062 26.188 27.719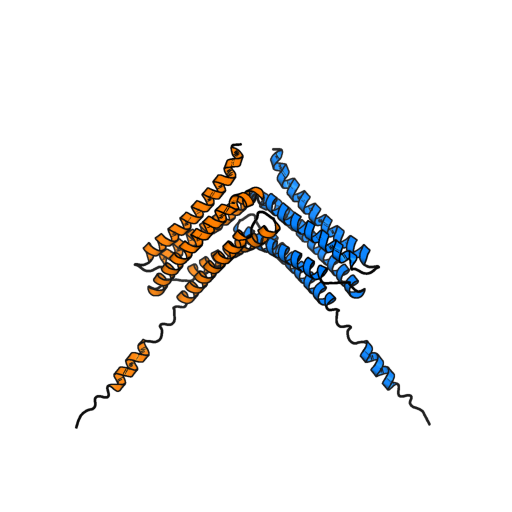 1 45.78 15 LEU B CA 1
ATOM 1567 C C . LEU B 1 15 ? -35.625 26.391 26.266 1 45.78 15 LEU B C 1
ATOM 1569 O O . LEU B 1 15 ? -35.031 25.484 25.656 1 45.78 15 LEU B O 1
ATOM 1573 N N . CYS B 1 16 ? -36.062 27.422 25.562 1 43.34 16 CYS B N 1
ATOM 1574 C CA . CYS B 1 16 ? -35.719 27.547 24.141 1 43.34 16 CYS B CA 1
ATOM 1575 C C . CYS B 1 16 ? -34.25 27.844 23.969 1 43.34 16 CYS B C 1
ATOM 1577 O O . CYS B 1 16 ? -33.688 27.672 22.875 1 43.34 16 CYS B O 1
ATOM 1579 N N . ILE B 1 17 ? -33.594 28.469 24.922 1 40.5 17 ILE B N 1
ATOM 1580 C CA . ILE B 1 17 ? -32.219 28.891 24.625 1 40.5 17 ILE B CA 1
ATOM 1581 C C . ILE B 1 17 ? -31.281 27.688 24.75 1 40.5 17 ILE B C 1
ATOM 1583 O O . ILE B 1 17 ? -30.125 27.75 24.344 1 40.5 17 ILE B O 1
ATOM 1587 N N . LEU B 1 18 ? -31.734 26.672 25.484 1 39.78 18 LEU B N 1
ATOM 1588 C CA . LEU B 1 18 ? -30.766 25.578 25.5 1 39.78 18 LEU B CA 1
ATOM 1589 C C . LEU B 1 18 ? -30.922 24.703 24.266 1 39.78 18 LEU B C 1
ATOM 1591 O O . LEU B 1 18 ? -31.531 23.625 24.328 1 39.78 18 LEU B O 1
ATOM 1595 N N . THR B 1 19 ? -31.516 25.141 23.141 1 40.22 19 THR B N 1
ATOM 1596 C CA . THR B 1 19 ? -31.297 24.203 22.031 1 40.22 19 THR B CA 1
ATOM 1597 C C . THR B 1 19 ? -29.844 23.734 22 1 40.22 19 THR B C 1
ATOM 1599 O O . THR B 1 19 ? -28.922 24.547 22.094 1 40.22 19 THR B O 1
ATOM 1602 N N . PRO B 1 20 ? -29.578 22.469 22.422 1 43.62 20 PRO B N 1
ATOM 1603 C CA . PRO B 1 20 ? -28.203 22.047 22.172 1 43.62 20 PRO B CA 1
ATOM 1604 C C . PRO B 1 20 ? -27.625 22.656 20.891 1 43.62 20 PRO B C 1
ATOM 1606 O O . PRO B 1 20 ? -28.266 22.609 19.844 1 43.62 20 PRO B O 1
ATOM 1609 N N . THR B 1 21 ? -26.969 23.797 20.906 1 45.72 21 THR B N 1
ATOM 1610 C CA . THR B 1 21 ? -26.234 24.344 19.766 1 45.72 21 THR B CA 1
ATOM 1611 C C . THR B 1 21 ? -25.781 23.219 18.844 1 45.72 21 THR B C 1
ATOM 1613 O O . THR B 1 21 ? -25.078 22.297 19.266 1 45.72 21 THR B O 1
ATOM 1616 N N . GLN B 1 22 ? -26.594 22.734 18 1 49.34 22 GLN B N 1
ATOM 1617 C CA . GLN B 1 22 ? -26.188 21.812 16.953 1 49.34 22 GLN B CA 1
ATOM 1618 C C . GLN B 1 22 ? -24.734 22.016 16.547 1 49.34 22 GLN B C 1
ATOM 1620 O O . GLN B 1 22 ? -24.312 23.156 16.281 1 49.34 22 GLN B O 1
ATOM 1625 N N . ALA B 1 23 ? -23.812 21.047 17 1 55.81 23 ALA B N 1
ATOM 1626 C CA . ALA B 1 23 ? -22.406 21.125 16.594 1 55.81 23 ALA B CA 1
ATOM 1627 C C . ALA B 1 23 ? -22.266 21.625 15.156 1 55.81 23 ALA B C 1
ATOM 1629 O O . ALA B 1 23 ? -23.047 21.234 14.281 1 55.81 23 ALA B O 1
ATOM 1630 N N . SER B 1 24 ? -21.688 22.75 14.945 1 70.69 24 SER B N 1
ATOM 1631 C CA . SER B 1 24 ? -21.391 23.25 13.609 1 70.69 24 SER B CA 1
ATOM 1632 C C . SER B 1 24 ? -20.969 22.125 12.672 1 70.69 24 SER B C 1
ATOM 1634 O O . SER B 1 24 ? -20.422 21.109 13.117 1 70.69 24 SER B O 1
ATOM 1636 N N . PRO B 1 25 ? -21.516 21.969 11.477 1 74.81 25 PRO B N 1
ATOM 1637 C CA . PRO B 1 25 ? -21.078 20.969 10.5 1 74.81 25 PRO B CA 1
ATOM 1638 C C . PRO B 1 25 ? -19.562 20.781 10.508 1 74.81 25 PRO B C 1
ATOM 1640 O O . PRO B 1 25 ? -19.078 19.672 10.242 1 74.81 25 PRO B O 1
ATOM 1643 N N . HIS B 1 26 ? -18.891 21.75 10.945 1 83.69 26 HIS B N 1
ATOM 1644 C CA . HIS B 1 26 ? -17.438 21.656 10.984 1 83.69 26 HIS B CA 1
ATOM 1645 C C . HIS B 1 26 ? -16.969 20.828 12.188 1 83.69 26 HIS B C 1
ATOM 1647 O O . HIS B 1 26 ? -15.992 20.094 12.102 1 83.69 26 HIS B O 1
ATOM 1653 N N . ALA B 1 27 ? -17.797 20.938 13.203 1 83.62 27 ALA B N 1
ATOM 1654 C CA . ALA B 1 27 ? -17.453 20.172 14.383 1 83.62 27 ALA B CA 1
ATOM 1655 C C . ALA B 1 27 ? -17.484 18.672 14.094 1 83.62 27 ALA B C 1
ATOM 1657 O O . ALA B 1 27 ? -16.594 17.922 14.508 1 83.62 27 ALA B O 1
ATOM 1658 N N . THR B 1 28 ? -18.453 18.297 13.352 1 86.25 28 THR B N 1
ATOM 1659 C CA . THR B 1 28 ? -18.594 16.891 13.008 1 86.25 28 THR B CA 1
ATOM 1660 C C . THR B 1 28 ? -17.453 16.438 12.102 1 86.25 28 THR B C 1
ATOM 1662 O O . THR B 1 28 ? -16.922 15.336 12.266 1 86.25 28 THR B O 1
ATOM 1665 N N . THR B 1 29 ? -17.094 17.234 11.203 1 90.44 29 THR B N 1
ATOM 1666 C CA . THR B 1 29 ? -16 16.906 10.297 1 90.44 29 THR B CA 1
ATOM 1667 C C . THR B 1 29 ? -14.68 16.844 11.047 1 90.44 29 THR B C 1
ATOM 1669 O O . THR B 1 29 ? -13.891 15.914 10.844 1 90.44 29 THR B O 1
ATOM 1672 N N . ILE B 1 30 ? -14.492 17.781 11.953 1 90.75 30 ILE B N 1
ATOM 1673 C CA . ILE B 1 30 ? -13.281 17.781 12.758 1 90.75 30 ILE B CA 1
ATOM 1674 C C . ILE B 1 30 ? -13.188 16.5 13.57 1 90.75 30 ILE B C 1
ATOM 1676 O O . ILE B 1 30 ? -12.141 15.852 13.602 1 90.75 30 ILE B O 1
ATOM 1680 N N . GLN B 1 31 ? -14.25 16.156 14.133 1 92.5 31 GLN B N 1
ATOM 1681 C CA . GLN B 1 31 ? -14.281 14.961 14.969 1 92.5 31 GLN B CA 1
ATOM 1682 C C . GLN B 1 31 ? -14.047 13.711 14.125 1 92.5 31 GLN B C 1
ATOM 1684 O O . GLN B 1 31 ? -13.336 12.797 14.547 1 92.5 31 GLN B O 1
ATOM 1689 N N . SER B 1 32 ? -14.695 13.664 13.016 1 94.44 32 SER B N 1
ATOM 1690 C CA . SER B 1 32 ? -14.516 12.516 12.133 1 94.44 32 SER B CA 1
ATOM 1691 C C . SER B 1 32 ? -13.062 12.391 11.672 1 94.44 32 SER B C 1
ATOM 1693 O O . SER B 1 32 ? -12.492 11.305 11.695 1 94.44 32 SER B O 1
ATOM 1695 N N . ASP B 1 33 ? -12.492 13.453 11.258 1 95 33 ASP B N 1
ATOM 1696 C CA . ASP B 1 33 ? -11.086 13.453 10.852 1 95 33 ASP B CA 1
ATOM 1697 C C . ASP B 1 33 ? -10.188 12.992 11.992 1 95 33 ASP B C 1
ATOM 1699 O O . ASP B 1 33 ? -9.281 12.188 11.789 1 95 33 ASP B O 1
ATOM 1703 N N . HIS B 1 34 ? -10.484 13.547 13.125 1 95.31 34 HIS B N 1
ATOM 1704 C CA . HIS B 1 34 ? -9.703 13.195 14.312 1 95.31 34 HIS B CA 1
ATOM 1705 C C . HIS B 1 34 ? -9.797 11.695 14.602 1 95.31 34 HIS B C 1
ATOM 1707 O O . HIS B 1 34 ? -8.773 11.039 14.797 1 95.31 34 HIS B O 1
ATOM 1713 N N . ASN B 1 35 ? -10.969 11.188 14.594 1 96.38 35 ASN B N 1
ATOM 1714 C CA . ASN B 1 35 ? -11.172 9.766 14.852 1 96.38 35 ASN B CA 1
ATOM 1715 C C . ASN B 1 35 ? -10.484 8.906 13.797 1 96.38 35 ASN B C 1
ATOM 1717 O O . ASN B 1 35 ? -9.898 7.871 14.125 1 96.38 35 ASN B O 1
ATOM 1721 N N . ASN B 1 36 ? -10.648 9.305 12.578 1 97.31 36 ASN B N 1
ATOM 1722 C CA . ASN B 1 36 ? -10 8.57 11.5 1 97.31 36 ASN B CA 1
ATOM 1723 C C . ASN B 1 36 ? -8.484 8.531 11.68 1 97.31 36 ASN B C 1
ATOM 1725 O O . ASN B 1 36 ? -7.855 7.496 11.461 1 97.31 36 ASN B O 1
ATOM 1729 N N . LEU B 1 37 ? -7.871 9.633 12.086 1 97.19 37 LEU B N 1
ATOM 1730 C CA . LEU B 1 37 ? -6.434 9.703 12.312 1 97.19 37 LEU B CA 1
ATOM 1731 C C . LEU B 1 37 ? -6.016 8.789 13.461 1 97.19 37 LEU B C 1
ATOM 1733 O O . LEU B 1 37 ? -5.047 8.039 13.336 1 97.19 37 LEU B O 1
ATOM 1737 N N . LEU B 1 38 ? -6.75 8.836 14.484 1 97.69 38 LEU B N 1
ATOM 1738 C CA . LEU B 1 38 ? -6.418 8 15.641 1 97.69 38 LEU B CA 1
ATOM 1739 C C . LEU B 1 38 ? -6.555 6.52 15.297 1 97.69 38 LEU B C 1
ATOM 1741 O O . LEU B 1 38 ? -5.727 5.707 15.703 1 97.69 38 LEU B O 1
ATOM 1745 N N . ASN B 1 39 ? -7.625 6.215 14.609 1 97.81 39 ASN B N 1
ATOM 1746 C CA . ASN B 1 39 ? -7.797 4.84 14.156 1 97.81 39 ASN B CA 1
ATOM 1747 C C . ASN B 1 39 ? -6.633 4.387 13.281 1 97.81 39 ASN B C 1
ATOM 1749 O O . ASN B 1 39 ? -6.148 3.26 13.414 1 97.81 39 ASN B O 1
ATOM 1753 N N . TRP B 1 40 ? -6.27 5.207 12.375 1 98 40 TRP B N 1
ATOM 1754 C CA . TRP B 1 40 ? -5.133 4.887 11.516 1 98 40 TRP B CA 1
ATOM 1755 C C . TRP B 1 40 ? -3.875 4.645 12.344 1 98 40 TRP B C 1
ATOM 1757 O O . TRP B 1 40 ? -3.129 3.697 12.094 1 98 40 TRP B O 1
ATOM 1767 N N . VAL B 1 41 ? -3.584 5.531 13.344 1 97.75 41 VAL B N 1
ATOM 1768 C CA . VAL B 1 41 ? -2.418 5.371 14.211 1 97.75 41 VAL B CA 1
ATOM 1769 C C . VAL B 1 41 ? -2.477 4.02 14.914 1 97.75 41 VAL B C 1
ATOM 1771 O O . VAL B 1 41 ? -1.481 3.293 14.961 1 97.75 41 VAL B O 1
ATOM 1774 N N . GLN B 1 42 ? -3.598 3.721 15.406 1 97.44 42 GLN B N 1
ATOM 1775 C CA . GLN B 1 42 ? -3.752 2.455 16.109 1 97.44 42 GLN B CA 1
ATOM 1776 C C . GLN B 1 42 ? -3.506 1.271 15.18 1 97.44 42 GLN B C 1
ATOM 1778 O O . GLN B 1 42 ? -2.771 0.344 15.531 1 97.44 42 GLN B O 1
ATOM 1783 N N . ASN B 1 43 ? -4.094 1.27 14.055 1 97.94 43 ASN B N 1
ATOM 1784 C CA . ASN B 1 43 ? -3.896 0.204 13.078 1 97.94 43 ASN B CA 1
ATOM 1785 C C . ASN B 1 43 ? -2.434 0.089 12.664 1 97.94 43 ASN B C 1
ATOM 1787 O O . ASN B 1 43 ? -1.905 -1.017 12.531 1 97.94 43 ASN B O 1
ATOM 1791 N N . THR B 1 44 ? -1.837 1.235 12.422 1 98.06 44 THR B N 1
ATOM 1792 C CA . THR B 1 44 ? -0.436 1.262 12.016 1 98.06 44 THR B CA 1
ATOM 1793 C C . THR B 1 44 ? 0.456 0.687 13.117 1 98.06 44 THR B C 1
ATOM 1795 O O . THR B 1 44 ? 1.358 -0.105 12.836 1 98.06 44 THR B O 1
ATOM 1798 N N . ASN B 1 45 ? 0.171 1.086 14.328 1 97.5 45 ASN B N 1
ATOM 1799 C CA . ASN B 1 45 ? 0.92 0.536 15.453 1 97.5 45 ASN B CA 1
ATOM 1800 C C . ASN B 1 45 ? 0.803 -0.984 15.516 1 97.5 45 ASN B C 1
ATOM 1802 O O . ASN B 1 45 ? 1.796 -1.68 15.742 1 97.5 45 ASN B O 1
ATOM 1806 N N . ASN B 1 46 ? -0.35 -1.471 15.328 1 97.88 46 ASN B N 1
ATOM 1807 C CA . ASN B 1 46 ? -0.564 -2.914 15.336 1 97.88 46 ASN B CA 1
ATOM 1808 C C . ASN B 1 46 ? 0.215 -3.596 14.211 1 97.88 46 ASN B C 1
ATOM 1810 O O . ASN B 1 46 ? 0.869 -4.617 14.438 1 97.88 46 ASN B O 1
ATOM 1814 N N . ARG B 1 47 ? 0.163 -3.074 13.039 1 98.12 47 ARG B N 1
ATOM 1815 C CA . ARG B 1 47 ? 0.86 -3.648 11.891 1 98.12 47 ARG B CA 1
ATOM 1816 C C . ARG B 1 47 ? 2.371 -3.588 12.078 1 98.12 47 ARG B C 1
ATOM 1818 O O . ARG B 1 47 ? 3.082 -4.547 11.766 1 98.12 47 ARG B O 1
ATOM 1825 N N . LEU B 1 48 ? 2.838 -2.496 12.617 1 98.12 48 LEU B N 1
ATOM 1826 C CA . LEU B 1 48 ? 4.266 -2.371 12.891 1 98.12 48 LEU B CA 1
ATOM 1827 C C . LEU B 1 48 ? 4.695 -3.35 13.977 1 98.12 48 LEU B C 1
ATOM 1829 O O . LEU B 1 48 ? 5.773 -3.945 13.891 1 98.12 48 LEU B O 1
ATOM 1833 N N . SER B 1 49 ? 3.832 -3.457 14.977 1 97.62 49 SER B N 1
ATOM 1834 C CA . SER B 1 49 ? 4.156 -4.395 16.047 1 97.62 49 SER B CA 1
ATOM 1835 C C . SER B 1 49 ? 4.324 -5.812 15.5 1 97.62 49 SER B C 1
ATOM 1837 O O . SER B 1 49 ? 5.18 -6.566 15.977 1 97.62 49 SER B O 1
ATOM 1839 N N . ASN B 1 50 ? 3.594 -6.133 14.5 1 97.5 50 ASN B N 1
ATOM 1840 C CA . ASN B 1 50 ? 3.613 -7.477 13.922 1 97.5 50 ASN B CA 1
ATOM 1841 C C . ASN B 1 50 ? 4.688 -7.609 12.852 1 97.5 50 ASN B C 1
ATOM 1843 O O . ASN B 1 50 ? 4.984 -8.719 12.398 1 97.5 50 ASN B O 1
ATOM 1847 N N . PHE B 1 51 ? 5.203 -6.559 12.43 1 98.06 51 PHE B N 1
ATOM 1848 C CA . PHE B 1 51 ? 6.195 -6.582 11.367 1 98.06 51 PHE B CA 1
ATOM 1849 C C . PHE B 1 51 ? 7.531 -7.105 11.883 1 98.06 51 PHE B C 1
ATOM 1851 O O . PHE B 1 51 ? 8.125 -6.52 12.789 1 98.06 51 PHE B O 1
ATOM 1858 N N . ASP B 1 52 ? 8.039 -8.148 11.242 1 97.25 52 ASP B N 1
ATOM 1859 C CA . ASP B 1 52 ? 9.258 -8.805 11.688 1 97.25 52 ASP B CA 1
ATOM 1860 C C . ASP B 1 52 ? 10.312 -8.828 10.586 1 97.25 52 ASP B C 1
ATOM 1862 O O . ASP B 1 52 ? 11.266 -9.594 10.641 1 97.25 52 ASP B O 1
ATOM 1866 N N . GLY B 1 53 ? 10.07 -8.078 9.586 1 95.69 53 GLY B N 1
ATOM 1867 C CA . GLY B 1 53 ? 11.008 -8.031 8.477 1 95.69 53 GLY B CA 1
ATOM 1868 C C . GLY B 1 53 ? 10.641 -8.977 7.344 1 95.69 53 GLY B C 1
ATOM 1869 O O . GLY B 1 53 ? 11.266 -8.961 6.281 1 95.69 53 GLY B O 1
ATOM 1870 N N . SER B 1 54 ? 9.656 -9.766 7.539 1 96.56 54 SER B N 1
ATOM 1871 C CA . SER B 1 54 ? 9.203 -10.664 6.48 1 96.56 54 SER B CA 1
ATOM 1872 C C . SER B 1 54 ? 8.344 -9.922 5.457 1 96.56 54 SER B C 1
ATOM 1874 O O . SER B 1 54 ? 7.613 -9 5.809 1 96.56 54 SER B O 1
ATOM 1876 N N . ILE B 1 55 ? 8.359 -10.367 4.266 1 96.31 55 ILE B N 1
ATOM 1877 C CA . ILE B 1 55 ? 7.637 -9.727 3.17 1 96.31 55 ILE B CA 1
ATOM 1878 C C . ILE B 1 55 ? 6.133 -9.812 3.416 1 96.31 55 ILE B C 1
ATOM 1880 O O . ILE B 1 55 ? 5.402 -8.852 3.189 1 96.31 55 ILE B O 1
ATOM 1884 N N . SER B 1 56 ? 5.691 -10.977 3.873 1 96.06 56 SER B N 1
ATOM 1885 C CA . SER B 1 56 ? 4.27 -11.18 4.109 1 96.06 56 SER B CA 1
ATOM 1886 C C . SER B 1 56 ? 3.719 -10.148 5.094 1 96.06 56 SER B C 1
ATOM 1888 O O . SER B 1 56 ? 2.607 -9.648 4.918 1 96.06 56 SER B O 1
ATOM 1890 N N . LYS B 1 57 ? 4.473 -9.781 6.082 1 96.62 57 LYS B N 1
ATOM 1891 C CA . LYS B 1 57 ? 4.035 -8.82 7.086 1 96.62 57 LYS B CA 1
ATOM 1892 C C . LYS B 1 57 ? 4.297 -7.387 6.621 1 96.62 57 LYS B C 1
ATOM 1894 O O . LYS B 1 57 ? 3.855 -6.43 7.262 1 96.62 57 LYS B O 1
ATOM 1899 N N . GLY B 1 58 ? 5.02 -7.266 5.508 1 96.88 58 GLY B N 1
ATOM 1900 C CA . GLY B 1 58 ? 5.242 -5.965 4.895 1 96.88 58 GLY B CA 1
ATOM 1901 C C . GLY B 1 58 ? 4.059 -5.477 4.086 1 96.88 58 GLY B C 1
ATOM 1902 O O . GLY B 1 58 ? 3.828 -4.27 3.979 1 96.88 58 GLY B O 1
ATOM 1903 N N . PHE B 1 59 ? 3.273 -6.344 3.582 1 97.69 59 PHE B N 1
ATOM 1904 C CA . PHE B 1 59 ? 2.174 -5.961 2.701 1 97.69 59 PHE B CA 1
ATOM 1905 C C . PHE B 1 59 ? 1.166 -5.09 3.441 1 97.69 59 PHE B C 1
ATOM 1907 O O . PHE B 1 59 ? 0.736 -4.055 2.928 1 97.69 59 PHE B O 1
ATOM 1914 N N . PRO B 1 60 ? 0.774 -5.453 4.695 1 97.69 60 PRO B N 1
ATOM 1915 C CA . PRO B 1 60 ? -0.168 -4.59 5.418 1 97.69 60 PRO B CA 1
ATOM 1916 C C . PRO B 1 60 ? 0.358 -3.172 5.609 1 97.69 60 PRO B C 1
ATOM 1918 O O . PRO B 1 60 ? -0.427 -2.223 5.688 1 97.69 60 PRO B O 1
ATOM 1921 N N . LEU B 1 61 ? 1.657 -3.031 5.664 1 98 61 LEU B N 1
ATOM 1922 C CA . LEU B 1 61 ? 2.232 -1.7 5.828 1 98 61 LEU B CA 1
ATOM 1923 C C . LEU B 1 61 ? 2.045 -0.867 4.562 1 98 61 LEU B C 1
ATOM 1925 O O . LEU B 1 61 ? 1.963 0.362 4.633 1 98 61 LEU B O 1
ATOM 1929 N N . LEU B 1 62 ? 2.021 -1.506 3.398 1 98.06 62 LEU B N 1
ATOM 1930 C CA . LEU B 1 62 ? 1.701 -0.788 2.17 1 98.06 62 LEU B CA 1
ATOM 1931 C C . LEU B 1 62 ? 0.302 -0.184 2.24 1 98.06 62 LEU B C 1
ATOM 1933 O O . LEU B 1 62 ? 0.09 0.953 1.813 1 98.06 62 LEU B O 1
ATOM 1937 N N . GLN B 1 63 ? -0.626 -0.942 2.793 1 97.31 63 GLN B N 1
ATOM 1938 C CA . GLN B 1 63 ? -1.984 -0.448 2.994 1 97.31 63 GLN B CA 1
ATOM 1939 C C . GLN B 1 63 ? -1.998 0.754 3.934 1 97.31 63 GLN B C 1
ATOM 1941 O O . GLN B 1 63 ? -2.723 1.725 3.699 1 97.31 63 GLN B O 1
ATOM 1946 N N . THR B 1 64 ? -1.213 0.611 4.922 1 97.69 64 THR B N 1
ATOM 1947 C CA . THR B 1 64 ? -1.104 1.703 5.883 1 97.69 64 THR B CA 1
ATOM 1948 C C . THR B 1 64 ? -0.629 2.98 5.199 1 97.69 64 THR B C 1
ATOM 1950 O O . THR B 1 64 ? -1.148 4.066 5.469 1 97.69 64 THR B O 1
ATOM 1953 N N . ALA B 1 65 ? 0.376 2.816 4.344 1 98.06 65 ALA B N 1
ATOM 1954 C CA . ALA B 1 65 ? 0.913 3.975 3.631 1 98.06 65 ALA B CA 1
ATOM 1955 C C . ALA B 1 65 ? -0.144 4.598 2.723 1 98.06 65 ALA B C 1
ATOM 1957 O O . ALA B 1 65 ? -0.283 5.82 2.67 1 98.06 65 ALA B O 1
ATOM 1958 N N . TYR B 1 66 ? -0.836 3.775 2.09 1 98.31 66 TYR B N 1
ATOM 1959 C CA . TYR B 1 66 ? -1.886 4.277 1.211 1 98.31 66 TYR B CA 1
ATOM 1960 C C . TYR B 1 66 ? -2.984 4.965 2.012 1 98.31 66 TYR B C 1
ATOM 1962 O O . TYR B 1 66 ? -3.504 6.008 1.601 1 98.31 66 TYR B O 1
ATOM 1970 N N . GLU B 1 67 ? -3.4 4.387 3.148 1 97.81 67 GLU B N 1
ATOM 1971 C CA . GLU B 1 67 ? -4.41 4.977 4.02 1 97.81 67 GLU B CA 1
ATOM 1972 C C . GLU B 1 67 ? -3.975 6.352 4.52 1 97.81 67 GLU B C 1
ATOM 1974 O O . GLU B 1 67 ? -4.797 7.266 4.637 1 97.81 67 GLU B O 1
ATOM 1979 N N . MET B 1 68 ? -2.721 6.426 4.805 1 97.56 68 MET B N 1
ATOM 1980 C CA . MET B 1 68 ? -2.199 7.723 5.234 1 97.56 68 MET B CA 1
ATOM 1981 C C . MET B 1 68 ? -2.371 8.766 4.137 1 97.56 68 MET B C 1
ATOM 1983 O O . MET B 1 68 ? -2.754 9.906 4.414 1 97.56 68 MET B O 1
ATOM 1987 N N . TYR B 1 69 ? -2.037 8.359 2.998 1 97.88 69 TYR B N 1
ATOM 1988 C CA . TYR B 1 69 ? -2.203 9.227 1.841 1 97.88 69 TYR B CA 1
ATOM 1989 C C . TYR B 1 69 ? -3.65 9.688 1.708 1 97.88 69 TYR B C 1
ATOM 1991 O O . TYR B 1 69 ? -3.914 10.883 1.515 1 97.88 69 TYR B O 1
ATOM 1999 N N . GLN B 1 70 ? -4.586 8.781 1.859 1 97.69 70 GLN B N 1
ATOM 2000 C CA . GLN B 1 70 ? -6.004 9.109 1.752 1 97.69 70 GLN B CA 1
ATOM 2001 C C . GLN B 1 70 ? -6.43 10.078 2.854 1 97.69 70 GLN B C 1
ATOM 2003 O O . GLN B 1 70 ? -7.148 11.047 2.596 1 97.69 70 GLN B O 1
ATOM 2008 N N . LEU B 1 71 ? -5.969 9.781 4.02 1 97.06 71 LEU B N 1
ATOM 2009 C CA . LEU B 1 71 ? -6.32 10.625 5.152 1 97.06 71 LEU B CA 1
ATOM 2010 C C . LEU B 1 71 ? -5.777 12.039 4.965 1 97.06 71 LEU B C 1
ATOM 2012 O O . LEU B 1 71 ? -6.469 13.016 5.262 1 97.06 71 LEU B O 1
ATOM 2016 N N . THR B 1 72 ? -4.586 12.125 4.484 1 96.69 72 THR B N 1
ATOM 2017 C CA . THR B 1 72 ? -3.959 13.414 4.215 1 96.69 72 THR B CA 1
ATOM 2018 C C . THR B 1 72 ? -4.762 14.203 3.184 1 96.69 72 THR B C 1
ATOM 2020 O O . THR B 1 72 ? -5.035 15.383 3.375 1 96.69 72 THR B O 1
ATOM 2023 N N . LYS B 1 73 ? -5.141 13.531 2.18 1 96.75 73 LYS B N 1
ATOM 2024 C CA . LYS B 1 73 ? -5.93 14.172 1.133 1 96.75 73 LYS B CA 1
ATOM 2025 C C . LYS B 1 73 ? -7.285 14.633 1.668 1 96.75 73 LYS B C 1
ATOM 2027 O O . LYS B 1 73 ? -7.746 15.727 1.346 1 96.75 73 LYS B O 1
ATOM 2032 N N . ASN B 1 74 ? -7.93 13.828 2.426 1 96.19 74 ASN B N 1
ATOM 2033 C CA . ASN B 1 74 ? -9.219 14.18 3.014 1 96.19 74 ASN B CA 1
ATOM 2034 C C . ASN B 1 74 ? -9.102 15.406 3.922 1 96.19 74 ASN B C 1
ATOM 2036 O O . ASN B 1 74 ? -9.945 16.312 3.861 1 96.19 74 ASN B O 1
ATOM 2040 N N . LEU B 1 75 ? -8.102 15.359 4.758 1 96.25 75 LEU B N 1
ATOM 2041 C CA . LEU B 1 75 ? -7.875 16.484 5.656 1 96.25 75 LEU B CA 1
ATOM 2042 C C . LEU B 1 75 ? -7.672 17.781 4.875 1 96.25 75 LEU B C 1
ATOM 2044 O O . LEU B 1 75 ? -8.219 18.812 5.23 1 96.25 75 LEU B O 1
ATOM 2048 N N . GLU B 1 76 ? -6.871 17.703 3.852 1 96.19 76 GLU B N 1
ATOM 2049 C CA . GLU B 1 76 ? -6.633 18.844 2.984 1 96.19 76 GLU B CA 1
ATOM 2050 C C . GLU B 1 76 ? -7.938 19.359 2.383 1 96.19 76 GLU B C 1
ATOM 2052 O O . GLU B 1 76 ? -8.227 20.562 2.445 1 96.19 76 GLU B O 1
ATOM 2057 N N . THR B 1 77 ? -8.68 18.453 1.863 1 96.38 77 THR B N 1
ATOM 2058 C CA . THR B 1 77 ? -9.938 18.812 1.215 1 96.38 77 THR B CA 1
ATOM 2059 C C . THR B 1 77 ? -10.898 19.453 2.217 1 96.38 77 THR B C 1
ATOM 2061 O O . THR B 1 77 ? -11.5 20.484 1.938 1 96.38 77 THR B O 1
ATOM 2064 N N . HIS B 1 78 ? -11.07 18.859 3.346 1 94.06 78 HIS B N 1
ATOM 2065 C CA . HIS B 1 78 ? -11.953 19.391 4.379 1 94.06 78 HIS B CA 1
ATOM 2066 C C . HIS B 1 78 ? -11.508 20.781 4.828 1 94.06 78 HIS B C 1
ATOM 2068 O O . HIS B 1 78 ? -12.336 21.672 5 1 94.06 78 HIS B O 1
ATOM 2074 N N . THR B 1 79 ? -10.219 20.906 4.984 1 94.75 79 THR B N 1
ATOM 2075 C CA . THR B 1 79 ? -9.68 22.203 5.402 1 94.75 79 THR B CA 1
ATOM 2076 C C . THR B 1 79 ? -9.938 23.266 4.344 1 94.75 79 THR B C 1
ATOM 2078 O O . THR B 1 79 ? -10.344 24.375 4.668 1 94.75 79 THR B O 1
ATOM 2081 N N . GLN B 1 80 ? -9.711 22.922 3.107 1 94.44 80 GLN B N 1
ATOM 2082 C CA . GLN B 1 80 ? -9.93 23.859 2.008 1 94.44 80 GLN B CA 1
ATOM 2083 C C . GLN B 1 80 ? -11.391 24.281 1.932 1 94.44 80 GLN B C 1
ATOM 2085 O O . GLN B 1 80 ? -11.695 25.438 1.6 1 94.44 80 GLN B O 1
ATOM 2090 N N . ASN B 1 81 ? -12.227 23.438 2.307 1 93.12 81 ASN B N 1
ATOM 2091 C CA . ASN B 1 81 ? -13.656 23.703 2.166 1 93.12 81 ASN B CA 1
ATOM 2092 C C . ASN B 1 81 ? -14.234 24.344 3.424 1 93.12 81 ASN B C 1
ATOM 2094 O O . ASN B 1 81 ? -15.43 24.625 3.486 1 93.12 81 ASN B O 1
ATOM 2098 N N . THR B 1 82 ? -13.492 24.484 4.426 1 92.31 82 THR B N 1
ATOM 2099 C CA . THR B 1 82 ? -13.906 25.172 5.645 1 92.31 82 THR B CA 1
ATOM 2100 C C . THR B 1 82 ? -13.445 26.625 5.641 1 92.31 82 THR B C 1
ATOM 2102 O O . THR B 1 82 ? -12.25 26.906 5.754 1 92.31 82 THR B O 1
ATOM 2105 N N . PRO B 1 83 ? -14.383 27.531 5.527 1 90.75 83 PRO B N 1
ATOM 2106 C CA . PRO B 1 83 ? -13.969 28.922 5.441 1 90.75 83 PRO B CA 1
ATOM 2107 C C . PRO B 1 83 ? -13.367 29.453 6.746 1 90.75 83 PRO B C 1
ATOM 2109 O O . PRO B 1 83 ? -12.391 30.203 6.723 1 90.75 83 PRO B O 1
ATOM 2112 N N . ALA B 1 84 ? -13.945 29.25 7.836 1 92.62 84 ALA B N 1
ATOM 2113 C CA . ALA B 1 84 ? -13.469 29.672 9.148 1 92.62 84 ALA B CA 1
ATOM 2114 C C . ALA B 1 84 ? -14 28.75 10.25 1 92.62 84 ALA B C 1
ATOM 2116 O O . ALA B 1 84 ? -15.055 28.141 10.094 1 92.62 84 ALA B O 1
ATOM 2117 N N . PHE B 1 85 ? -13.188 28.625 11.273 1 93.44 85 PHE B N 1
ATOM 2118 C CA . PHE B 1 85 ? -13.625 27.953 12.484 1 93.44 85 PHE B CA 1
ATOM 2119 C C . PHE B 1 85 ? -14.125 28.953 13.523 1 93.44 85 PHE B C 1
ATOM 2121 O O . PHE B 1 85 ? -13.523 30.016 13.703 1 93.44 85 PHE B O 1
ATOM 2128 N N . ASP B 1 86 ? -15.258 28.641 14.18 1 92.88 86 ASP B N 1
ATOM 2129 C CA . ASP B 1 86 ? -15.641 29.469 15.32 1 92.88 86 ASP B CA 1
ATOM 2130 C C . ASP B 1 86 ? -14.867 29.078 16.578 1 92.88 86 ASP B C 1
ATOM 2132 O O . ASP B 1 86 ? -13.984 28.234 16.516 1 92.88 86 ASP B O 1
ATOM 2136 N N . ASP B 1 87 ? -15.141 29.75 17.703 1 93.88 87 ASP B N 1
ATOM 2137 C CA . ASP B 1 87 ? -14.359 29.562 18.922 1 93.88 87 ASP B CA 1
ATOM 2138 C C . ASP B 1 87 ? -14.461 28.125 19.422 1 93.88 87 ASP B C 1
ATOM 2140 O O . ASP B 1 87 ? -13.461 27.531 19.828 1 93.88 87 ASP B O 1
ATOM 2144 N N . GLU B 1 88 ? -15.648 27.516 19.375 1 92.62 88 GLU B N 1
ATOM 2145 C CA . GLU B 1 88 ? -15.852 26.156 19.844 1 92.62 88 GLU B CA 1
ATOM 2146 C C . GLU B 1 88 ? -15.117 25.156 18.953 1 92.62 88 GLU B C 1
ATOM 2148 O O . GLU B 1 88 ? -14.453 24.234 19.453 1 92.62 88 GLU B O 1
ATOM 2153 N N . ASP B 1 89 ? -15.25 25.359 17.625 1 93.88 89 ASP B N 1
ATOM 2154 C CA . ASP B 1 89 ? -14.547 24.516 16.672 1 93.88 89 ASP B CA 1
ATOM 2155 C C . ASP B 1 89 ? -13.031 24.625 16.844 1 93.88 89 ASP B C 1
ATOM 2157 O O . ASP B 1 89 ? -12.312 23.625 16.766 1 93.88 89 ASP B O 1
ATOM 2161 N N . SER B 1 90 ? -12.586 25.828 17.047 1 95.88 90 SER B N 1
ATOM 2162 C CA . SER B 1 90 ? -11.156 26.078 17.25 1 95.88 90 SER B CA 1
ATOM 2163 C C . SER B 1 90 ? -10.641 25.359 18.484 1 95.88 90 SER B C 1
ATOM 2165 O O . SER B 1 90 ? -9.562 24.75 18.453 1 95.88 90 SER B O 1
ATOM 2167 N N . ALA B 1 91 ? -11.406 25.422 19.516 1 94.56 91 ALA B N 1
ATOM 2168 C CA . ALA B 1 91 ? -11.023 24.703 20.734 1 94.56 91 ALA B CA 1
ATOM 2169 C C . ALA B 1 91 ? -11.008 23.203 20.5 1 94.56 91 ALA B C 1
ATOM 2171 O O . ALA B 1 91 ? -10.094 22.5 20.969 1 94.56 91 ALA B O 1
ATOM 2172 N N . THR B 1 92 ? -12.016 22.719 19.797 1 93.81 92 THR B N 1
ATOM 2173 C CA . THR B 1 92 ? -12.102 21.297 19.484 1 93.81 92 THR B CA 1
ATOM 2174 C C . THR B 1 92 ? -10.906 20.844 18.641 1 93.81 92 THR B C 1
ATOM 2176 O O . THR B 1 92 ? -10.32 19.797 18.891 1 93.81 92 THR B O 1
ATOM 2179 N N . LEU B 1 93 ? -10.609 21.625 17.672 1 95.38 93 LEU B N 1
ATOM 2180 C CA . LEU B 1 93 ? -9.477 21.344 16.797 1 95.38 93 LEU B CA 1
ATOM 2181 C C . LEU B 1 93 ? -8.172 21.312 17.578 1 95.38 93 LEU B C 1
ATOM 2183 O O . LEU B 1 93 ? -7.352 20.406 17.391 1 95.38 93 LEU B O 1
ATOM 2187 N N . TYR B 1 94 ? -7.965 22.25 18.422 1 95.5 94 TYR B N 1
ATOM 2188 C CA . TYR B 1 94 ? -6.777 22.266 19.266 1 95.5 94 TYR B CA 1
ATOM 2189 C C . TYR B 1 94 ? -6.688 21 20.109 1 95.5 94 TYR B C 1
ATOM 2191 O O . TYR B 1 94 ? -5.652 20.328 20.125 1 95.5 94 TYR B O 1
ATOM 2199 N N . ASN B 1 95 ? -7.738 20.641 20.797 1 95.31 95 ASN B N 1
ATOM 2200 C CA . ASN B 1 95 ? -7.754 19.469 21.641 1 95.31 95 ASN B CA 1
ATOM 2201 C C . ASN B 1 95 ? -7.469 18.188 20.844 1 95.31 95 ASN B C 1
ATOM 2203 O O . ASN B 1 95 ? -6.73 17.312 21.312 1 95.31 95 ASN B O 1
ATOM 2207 N N . ALA B 1 96 ? -8.109 18.109 19.719 1 95.31 96 ALA B N 1
ATOM 2208 C CA . ALA B 1 96 ? -7.883 16.969 18.844 1 95.31 96 ALA B CA 1
ATOM 2209 C C . ALA B 1 96 ? -6.414 16.875 18.438 1 95.31 96 ALA B C 1
ATOM 2211 O O . ALA B 1 96 ? -5.844 15.781 18.391 1 95.31 96 ALA B O 1
ATOM 2212 N N . THR B 1 97 ? -5.836 17.984 18.141 1 95.88 97 THR B N 1
ATOM 2213 C CA . THR B 1 97 ? -4.434 18.031 17.734 1 95.88 97 THR B CA 1
ATOM 2214 C C . THR B 1 97 ? -3.529 17.578 18.875 1 95.88 97 THR B C 1
ATOM 2216 O O . THR B 1 97 ? -2.57 16.828 18.656 1 95.88 97 THR B O 1
ATOM 2219 N N . VAL B 1 98 ? -3.807 18 20.047 1 95.94 98 VAL B N 1
ATOM 2220 C CA . VAL B 1 98 ? -3.027 17.609 21.219 1 95.94 98 VAL B CA 1
ATOM 2221 C C . VAL B 1 98 ? -3.109 16.109 21.422 1 95.94 98 VAL B C 1
ATOM 2223 O O . VAL B 1 98 ? -2.094 15.445 21.672 1 95.94 98 VAL B O 1
ATOM 2226 N N . GLU B 1 99 ? -4.262 15.57 21.328 1 95.44 99 GLU B N 1
ATOM 2227 C CA . GLU B 1 99 ? -4.438 14.133 21.469 1 95.44 99 GLU B CA 1
ATOM 2228 C C . GLU B 1 99 ? -3.678 13.367 20.391 1 95.44 99 GLU B C 1
ATOM 2230 O O . GLU B 1 99 ? -3.016 12.367 20.672 1 95.44 99 GLU B O 1
ATOM 2235 N N . PHE B 1 100 ? -3.807 13.828 19.172 1 96 100 PHE B N 1
ATOM 2236 C CA . PHE B 1 100 ? -3.115 13.172 18.078 1 96 100 PHE B CA 1
ATOM 2237 C C . PHE B 1 100 ? -1.604 13.242 18.266 1 96 100 PHE B C 1
ATOM 2239 O O . PHE B 1 100 ? -0.89 12.289 17.938 1 96 100 PHE B O 1
ATOM 2246 N N . ARG B 1 101 ? -1.159 14.359 18.719 1 94.69 101 ARG B N 1
ATOM 2247 C CA . ARG B 1 101 ? 0.266 14.539 18.984 1 94.69 101 ARG B CA 1
ATOM 2248 C C . ARG B 1 101 ? 0.81 13.406 19.844 1 94.69 101 ARG B C 1
ATOM 2250 O O . ARG B 1 101 ? 1.867 12.844 19.562 1 94.69 101 ARG B O 1
ATOM 2257 N N . THR B 1 102 ? 0.145 13.031 20.875 1 93.44 102 THR B N 1
ATOM 2258 C CA . THR B 1 102 ? 0.57 11.953 21.75 1 93.44 102 THR B CA 1
ATOM 2259 C C . THR B 1 102 ? 0.599 10.617 21.016 1 93.44 102 THR B C 1
ATOM 2261 O O . THR B 1 102 ? 1.569 9.867 21.125 1 93.44 102 THR B O 1
ATOM 2264 N N . ALA B 1 103 ? -0.431 10.352 20.297 1 94.62 103 ALA B N 1
ATOM 2265 C CA . ALA B 1 103 ? -0.515 9.117 19.531 1 94.62 103 ALA B CA 1
ATOM 2266 C C . ALA B 1 103 ? 0.594 9.047 18.484 1 94.62 103 ALA B C 1
ATOM 2268 O O . ALA B 1 103 ? 1.174 7.98 18.25 1 94.62 103 ALA B O 1
ATOM 2269 N N . ALA B 1 104 ? 0.867 10.164 17.859 1 95 104 ALA B N 1
ATOM 2270 C CA . ALA B 1 104 ? 1.9 10.25 16.844 1 95 104 ALA B CA 1
ATOM 2271 C C . ALA B 1 104 ? 3.281 9.961 17.422 1 95 104 ALA B C 1
ATOM 2273 O O . ALA B 1 104 ? 4.105 9.305 16.781 1 95 104 ALA B O 1
ATOM 2274 N N . SER B 1 105 ? 3.543 10.469 18.578 1 95.38 105 SER B N 1
ATOM 2275 C CA . SER B 1 105 ? 4.816 10.219 19.25 1 95.38 105 SER B CA 1
ATOM 2276 C C . SER B 1 105 ? 5.055 8.727 19.438 1 95.38 105 SER B C 1
ATOM 2278 O O . SER B 1 105 ? 6.137 8.219 19.125 1 95.38 105 SER B O 1
ATOM 2280 N N . ASP B 1 106 ? 4.059 8.023 19.812 1 95.12 106 ASP B N 1
ATOM 2281 C CA . ASP B 1 106 ? 4.156 6.582 20.016 1 95.12 106 ASP B CA 1
ATOM 2282 C C . ASP B 1 106 ? 4.418 5.871 18.688 1 95.12 106 ASP B C 1
ATOM 2284 O O . ASP B 1 106 ? 5.188 4.906 18.641 1 95.12 106 ASP B O 1
ATOM 2288 N N . LEU B 1 107 ? 3.77 6.309 17.734 1 96.12 107 LEU B N 1
ATOM 2289 C CA . LEU B 1 107 ? 3.912 5.703 16.406 1 96.12 107 LEU B CA 1
ATOM 2290 C C . LEU B 1 107 ? 5.336 5.863 15.891 1 96.12 107 LEU B C 1
ATOM 2292 O O . LEU B 1 107 ? 5.918 4.914 15.359 1 96.12 107 LEU B O 1
ATOM 2296 N N . VAL B 1 108 ? 5.875 7.051 16.031 1 96.06 108 VAL B N 1
ATOM 2297 C CA . VAL B 1 108 ? 7.234 7.316 15.57 1 96.06 108 VAL B CA 1
ATOM 2298 C C . VAL B 1 108 ? 8.219 6.438 16.344 1 96.06 108 VAL B C 1
ATOM 2300 O O . VAL B 1 108 ? 9.164 5.895 15.766 1 96.06 108 VAL B O 1
ATOM 2303 N N . ASN B 1 109 ? 8.039 6.305 17.594 1 95.81 109 ASN B N 1
ATOM 2304 C CA . ASN B 1 109 ? 8.883 5.438 18.406 1 95.81 109 ASN B CA 1
ATOM 2305 C C . ASN B 1 109 ? 8.805 3.984 17.953 1 95.81 109 ASN B C 1
ATOM 2307 O O . ASN B 1 109 ? 9.828 3.305 17.844 1 95.81 109 ASN B O 1
ATOM 2311 N N . ARG B 1 110 ? 7.629 3.479 17.734 1 97.19 110 ARG B N 1
ATOM 2312 C CA . ARG B 1 110 ? 7.461 2.117 17.25 1 97.19 110 ARG B CA 1
ATOM 2313 C C . ARG B 1 110 ? 8.133 1.943 15.883 1 97.19 110 ARG B C 1
ATOM 2315 O O . ARG B 1 110 ? 8.805 0.938 15.641 1 97.19 110 ARG B O 1
ATOM 2322 N N . PHE B 1 111 ? 7.941 2.885 15 1 97.5 111 PHE B N 1
ATOM 2323 C CA . PHE B 1 111 ? 8.555 2.848 13.68 1 97.5 111 PHE B CA 1
ATOM 2324 C C . PHE B 1 111 ? 10.07 2.75 13.789 1 97.5 111 PHE B C 1
ATOM 2326 O O . PHE B 1 111 ? 10.703 1.97 13.078 1 97.5 111 PHE B O 1
ATOM 2333 N N . ALA B 1 112 ? 10.625 3.537 14.656 1 96.56 112 ALA B N 1
ATOM 2334 C CA . ALA B 1 112 ? 12.07 3.549 14.852 1 96.56 112 ALA B CA 1
ATOM 2335 C C . ALA B 1 112 ? 12.594 2.148 15.156 1 96.56 112 ALA B C 1
ATOM 2337 O O . ALA B 1 112 ? 13.672 1.772 14.695 1 96.56 112 ALA B O 1
ATOM 2338 N N . THR B 1 113 ? 11.867 1.381 15.867 1 97.38 113 THR B N 1
ATOM 2339 C CA . THR B 1 113 ? 12.305 0.039 16.234 1 97.38 113 THR B CA 1
ATOM 2340 C C . THR B 1 113 ? 12.273 -0.889 15.016 1 97.38 113 THR B C 1
ATOM 2342 O O . THR B 1 113 ? 12.867 -1.97 15.039 1 97.38 113 THR B O 1
ATOM 2345 N N . LYS B 1 114 ? 11.578 -0.501 13.992 1 97.56 114 LYS B N 1
ATOM 2346 C CA . LYS B 1 114 ? 11.406 -1.37 12.828 1 97.56 114 LYS B CA 1
ATOM 2347 C C . LYS B 1 114 ? 12.312 -0.938 11.68 1 97.56 114 LYS B C 1
ATOM 2349 O O . LYS B 1 114 ? 12.398 -1.624 10.664 1 97.56 114 LYS B O 1
ATOM 2354 N N . VAL B 1 115 ? 13.039 0.171 11.773 1 96.75 115 VAL B N 1
ATOM 2355 C CA . VAL B 1 115 ? 13.867 0.768 10.727 1 96.75 115 VAL B CA 1
ATOM 2356 C C . VAL B 1 115 ? 14.891 -0.25 10.242 1 96.75 115 VAL B C 1
ATOM 2358 O O . VAL B 1 115 ? 15.125 -0.377 9.039 1 96.75 115 VAL B O 1
ATOM 2361 N N . PRO B 1 116 ? 15.5 -1.092 11.109 1 96.12 116 PRO B N 1
ATOM 2362 C CA . PRO B 1 116 ? 16.438 -2.098 10.602 1 96.12 116 PRO B CA 1
ATOM 2363 C C . PRO B 1 116 ? 15.781 -3.082 9.641 1 96.12 116 PRO B C 1
ATOM 2365 O O . PRO B 1 116 ? 16.406 -3.506 8.664 1 96.12 116 PRO B O 1
ATOM 2368 N N . HIS B 1 117 ? 14.547 -3.412 9.891 1 96.12 117 HIS B N 1
ATOM 2369 C CA . HIS B 1 117 ? 13.836 -4.312 8.984 1 96.12 117 HIS B CA 1
ATOM 2370 C C . HIS B 1 117 ? 13.586 -3.654 7.633 1 96.12 117 HIS B C 1
ATOM 2372 O O . HIS B 1 117 ? 13.75 -4.289 6.59 1 96.12 117 HIS B O 1
ATOM 2378 N N . PHE B 1 118 ? 13.172 -2.389 7.664 1 96.5 118 PHE B N 1
ATOM 2379 C CA . PHE B 1 118 ? 12.977 -1.648 6.422 1 96.5 118 PHE B CA 1
ATOM 2380 C C . PHE B 1 118 ? 14.281 -1.573 5.633 1 96.5 118 PHE B C 1
ATOM 2382 O O . PHE B 1 118 ? 14.273 -1.703 4.406 1 96.5 118 PHE B O 1
ATOM 2389 N N . ARG B 1 119 ? 15.336 -1.355 6.328 1 95.44 119 ARG B N 1
ATOM 2390 C CA . ARG B 1 119 ? 16.641 -1.288 5.684 1 95.44 119 ARG B CA 1
ATOM 2391 C C . ARG B 1 119 ? 16.984 -2.609 5 1 95.44 119 ARG B C 1
ATOM 2393 O O . ARG B 1 119 ? 17.391 -2.627 3.834 1 95.44 119 ARG B O 1
ATOM 2400 N N . ASN B 1 120 ? 16.812 -3.668 5.727 1 93.38 120 ASN B N 1
ATOM 2401 C CA . ASN B 1 120 ? 17.141 -4.992 5.207 1 93.38 120 ASN B CA 1
ATOM 2402 C C . ASN B 1 120 ? 16.328 -5.328 3.967 1 93.38 120 ASN B C 1
ATOM 2404 O O . ASN B 1 120 ? 16.766 -6.098 3.111 1 93.38 120 ASN B O 1
ATOM 2408 N N . MET B 1 121 ? 15.211 -4.68 3.842 1 92.69 121 MET B N 1
ATOM 2409 C CA . MET B 1 121 ? 14.336 -4.91 2.697 1 92.69 121 MET B CA 1
ATOM 2410 C C . MET B 1 121 ? 14.617 -3.906 1.585 1 92.69 121 MET B C 1
ATOM 2412 O O . MET B 1 121 ? 13.922 -3.898 0.563 1 92.69 121 MET B O 1
ATOM 2416 N N . ASN B 1 122 ? 15.516 -3.016 1.834 1 91.81 122 ASN B N 1
ATOM 2417 C CA . ASN B 1 122 ? 15.82 -1.928 0.909 1 91.81 122 ASN B CA 1
ATOM 2418 C C . ASN B 1 122 ? 14.617 -1.013 0.708 1 91.81 122 ASN B C 1
ATOM 2420 O O . ASN B 1 122 ? 14.383 -0.521 -0.398 1 91.81 122 ASN B O 1
ATOM 2424 N N . ALA B 1 123 ? 13.844 -0.875 1.782 1 94.44 123 ALA B N 1
ATOM 2425 C CA . ALA B 1 123 ? 12.594 -0.12 1.659 1 94.44 123 ALA B CA 1
ATOM 2426 C C . ALA B 1 123 ? 12.75 1.287 2.229 1 94.44 123 ALA B C 1
ATOM 2428 O O . ALA B 1 123 ? 11.859 2.129 2.072 1 94.44 123 ALA B O 1
ATOM 2429 N N . LEU B 1 124 ? 13.867 1.626 2.826 1 95.19 124 LEU B N 1
ATOM 2430 C CA . LEU B 1 124 ? 14.016 2.883 3.553 1 95.19 124 LEU B CA 1
ATOM 2431 C C . LEU B 1 124 ? 13.93 4.074 2.604 1 95.19 124 LEU B C 1
ATOM 2433 O O . LEU B 1 124 ? 13.242 5.055 2.891 1 95.19 124 LEU B O 1
ATOM 2437 N N . PRO B 1 125 ? 14.594 3.951 1.426 1 93.06 125 PRO B N 1
ATOM 2438 C CA . PRO B 1 125 ? 14.523 5.125 0.551 1 93.06 125 PRO B CA 1
ATOM 2439 C C . PRO B 1 125 ? 13.094 5.445 0.113 1 93.06 125 PRO B C 1
ATOM 2441 O O . PRO B 1 125 ? 12.703 6.613 0.086 1 93.06 125 PRO B O 1
ATOM 2444 N N . VAL B 1 126 ? 12.359 4.441 -0.175 1 94.31 126 VAL B N 1
ATOM 2445 C CA . VAL B 1 126 ? 10.984 4.656 -0.595 1 94.31 126 VAL B CA 1
ATOM 2446 C C . VAL B 1 126 ? 10.156 5.152 0.587 1 94.31 126 VAL B C 1
ATOM 2448 O O . VAL B 1 126 ? 9.383 6.105 0.454 1 94.31 126 VAL B O 1
ATOM 2451 N N . ALA B 1 127 ? 10.305 4.504 1.721 1 95.88 127 ALA B N 1
ATOM 2452 C CA . ALA B 1 127 ? 9.586 4.922 2.922 1 95.88 127 ALA B CA 1
ATOM 2453 C C . ALA B 1 127 ? 9.852 6.395 3.232 1 95.88 127 ALA B C 1
ATOM 2455 O O . ALA B 1 127 ? 8.93 7.137 3.58 1 95.88 127 ALA B O 1
ATOM 2456 N N . ARG B 1 128 ? 11.07 6.793 3.098 1 96.38 128 ARG B N 1
ATOM 2457 C CA . ARG B 1 128 ? 11.453 8.172 3.381 1 96.38 128 ARG B CA 1
ATOM 2458 C C . ARG B 1 128 ? 10.75 9.141 2.436 1 96.38 128 ARG B C 1
ATOM 2460 O O . ARG B 1 128 ? 10.25 10.18 2.865 1 96.38 128 ARG B O 1
ATOM 2467 N N . LYS B 1 129 ? 10.688 8.781 1.218 1 95.56 129 LYS B N 1
ATOM 2468 C CA . LYS B 1 129 ? 10.039 9.641 0.226 1 95.56 129 LYS B CA 1
ATOM 2469 C C . LYS B 1 129 ? 8.539 9.75 0.485 1 95.56 129 LYS B C 1
ATOM 2471 O O . LYS B 1 129 ? 7.961 10.828 0.346 1 95.56 129 LYS B O 1
ATOM 2476 N N . LEU B 1 130 ? 7.957 8.641 0.756 1 96.62 130 LEU B N 1
ATOM 2477 C CA . LEU B 1 130 ? 6.527 8.648 1.056 1 96.62 130 LEU B CA 1
ATOM 2478 C C . LEU B 1 130 ? 6.234 9.523 2.266 1 96.62 130 LEU B C 1
ATOM 2480 O O . LEU B 1 130 ? 5.316 10.352 2.23 1 96.62 130 LEU B O 1
ATOM 2484 N N . LEU B 1 131 ? 7.016 9.312 3.279 1 97.06 131 LEU B N 1
ATOM 2485 C CA . LEU B 1 131 ? 6.824 10.094 4.496 1 97.06 131 LEU B CA 1
ATOM 2486 C C . LEU B 1 131 ? 7.066 11.578 4.238 1 97.06 131 LEU B C 1
ATOM 2488 O O . LEU B 1 131 ? 6.355 12.43 4.777 1 97.06 131 LEU B O 1
ATOM 2492 N N . GLN B 1 132 ? 8.039 11.875 3.445 1 97.06 132 GLN B N 1
ATOM 2493 C CA . GLN B 1 132 ? 8.336 13.258 3.098 1 97.06 132 GLN B CA 1
ATOM 2494 C C . GLN B 1 132 ? 7.148 13.914 2.391 1 97.06 132 GLN B C 1
ATOM 2496 O O . GLN B 1 132 ? 6.801 15.055 2.682 1 97.06 132 GLN B O 1
ATOM 2501 N N . TYR B 1 133 ? 6.605 13.219 1.48 1 96.56 133 TYR B N 1
ATOM 2502 C CA . TYR B 1 133 ? 5.434 13.734 0.783 1 96.56 133 TYR B CA 1
ATOM 2503 C C . TYR B 1 133 ? 4.316 14.07 1.766 1 96.56 133 TYR B C 1
ATOM 2505 O O . TYR B 1 133 ? 3.717 15.141 1.696 1 96.56 133 TYR B O 1
ATOM 2513 N N . VAL B 1 134 ? 4.031 13.172 2.66 1 96.81 134 VAL B N 1
ATOM 2514 C CA . VAL B 1 134 ? 2.945 13.344 3.621 1 96.81 134 VAL B CA 1
ATOM 2515 C C . VAL B 1 134 ? 3.26 14.523 4.547 1 96.81 134 VAL B C 1
ATOM 2517 O O . VAL B 1 134 ? 2.377 15.32 4.863 1 96.81 134 VAL B O 1
ATOM 2520 N N . GLN B 1 135 ? 4.508 14.555 4.965 1 96.5 135 GLN B N 1
ATOM 2521 C CA . GLN B 1 135 ? 4.922 15.664 5.824 1 96.5 135 GLN B CA 1
ATOM 2522 C C . GLN B 1 135 ? 4.672 17 5.145 1 96.5 135 GLN B C 1
ATOM 2524 O O . GLN B 1 135 ? 4.141 17.938 5.766 1 96.5 135 GLN B O 1
ATOM 2529 N N . GLU B 1 136 ? 5.109 17.125 3.945 1 96.62 136 GLU B N 1
ATOM 2530 C CA . GLU B 1 136 ? 4.949 18.375 3.195 1 96.62 136 GLU B CA 1
ATOM 2531 C C . GLU B 1 136 ? 3.479 18.734 3.041 1 96.62 136 GLU B C 1
ATOM 2533 O O . GLU B 1 136 ? 3.102 19.906 3.219 1 96.62 136 GLU B O 1
ATOM 2538 N N . LYS B 1 137 ? 2.707 17.781 2.744 1 96.5 137 LYS B N 1
ATOM 2539 C CA . LYS B 1 137 ? 1.273 18.016 2.596 1 96.5 137 LYS B CA 1
ATOM 2540 C C . LYS B 1 137 ? 0.64 18.391 3.93 1 96.5 137 LYS B C 1
ATOM 2542 O O . LYS B 1 137 ? -0.205 19.297 3.986 1 96.5 137 LYS B O 1
ATOM 2547 N N . ASN B 1 138 ? 1.012 17.719 4.93 1 95.38 138 ASN B N 1
ATOM 2548 C CA . ASN B 1 138 ? 0.499 18.031 6.262 1 95.38 138 ASN B CA 1
ATOM 2549 C C . ASN B 1 138 ? 0.881 19.438 6.703 1 95.38 138 ASN B C 1
ATOM 2551 O O . ASN B 1 138 ? 0.065 20.156 7.285 1 95.38 138 ASN B O 1
ATOM 2555 N N . ALA B 1 139 ? 2.111 19.812 6.445 1 95.69 139 ALA B N 1
ATOM 2556 C CA . ALA B 1 139 ? 2.562 21.141 6.812 1 95.69 139 ALA B CA 1
ATOM 2557 C C . ALA B 1 139 ? 1.704 22.219 6.148 1 95.69 139 ALA B C 1
ATOM 2559 O O . ALA B 1 139 ? 1.257 23.156 6.809 1 95.69 139 ALA B O 1
ATOM 2560 N N . ALA B 1 140 ? 1.46 22.047 4.852 1 95.5 140 ALA B N 1
ATOM 2561 C CA . ALA B 1 140 ? 0.63 23 4.113 1 95.5 140 ALA B CA 1
ATOM 2562 C C . ALA B 1 140 ? -0.791 23.031 4.668 1 95.5 140 ALA B C 1
ATOM 2564 O O . ALA B 1 140 ? -1.382 24.109 4.812 1 95.5 140 ALA B O 1
ATOM 2565 N N . THR B 1 141 ? -1.328 21.906 4.992 1 95.81 141 THR B N 1
ATOM 2566 C CA . THR B 1 141 ? -2.686 21.812 5.516 1 95.81 141 THR B CA 1
ATOM 2567 C C . THR B 1 141 ? -2.781 22.453 6.898 1 95.81 141 THR B C 1
ATOM 2569 O O . THR B 1 141 ? -3.742 23.156 7.195 1 95.81 141 THR B O 1
ATOM 2572 N N . VAL B 1 142 ? -1.805 22.203 7.723 1 95 142 VAL B N 1
ATOM 2573 C CA . VAL B 1 142 ? -1.768 22.766 9.07 1 95 142 VAL B CA 1
ATOM 2574 C C . VAL B 1 142 ? -1.704 24.281 8.992 1 95 142 VAL B C 1
ATOM 2576 O O . VAL B 1 142 ? -2.395 24.984 9.742 1 95 142 VAL B O 1
ATOM 2579 N N . ASP B 1 143 ? -0.88 24.812 8.117 1 95.44 143 ASP B N 1
ATOM 2580 C CA . ASP B 1 143 ? -0.798 26.25 7.93 1 95.44 143 ASP B CA 1
ATOM 2581 C C . ASP B 1 143 ? -2.152 26.828 7.523 1 95.44 143 ASP B C 1
ATOM 2583 O O . ASP B 1 143 ? -2.58 27.859 8.055 1 95.44 143 ASP B O 1
ATOM 2587 N N . ASN B 1 144 ? -2.781 26.203 6.59 1 96.31 144 ASN B N 1
ATOM 2588 C CA . ASN B 1 144 ? -4.113 26.625 6.168 1 96.31 144 ASN B CA 1
ATOM 2589 C C . ASN B 1 144 ? -5.113 26.562 7.316 1 96.31 144 ASN B C 1
ATOM 2591 O O . ASN B 1 144 ? -5.891 27.5 7.516 1 96.31 144 ASN B O 1
ATOM 2595 N N . MET B 1 145 ? -5.109 25.547 8.102 1 95.56 145 MET B N 1
ATOM 2596 C CA . MET B 1 145 ? -5.996 25.406 9.25 1 95.56 145 MET B CA 1
ATOM 2597 C C . MET B 1 145 ? -5.746 26.5 10.273 1 95.56 145 MET B C 1
ATOM 2599 O O . MET B 1 145 ? -6.688 27.125 10.773 1 95.56 145 MET B O 1
ATOM 2603 N N . ALA B 1 146 ? -4.438 26.719 10.531 1 96.12 146 ALA B N 1
ATOM 2604 C CA . ALA B 1 146 ? -4.066 27.734 11.516 1 96.12 146 ALA B CA 1
ATOM 2605 C C . ALA B 1 146 ? -4.617 29.094 11.125 1 96.12 146 ALA B C 1
ATOM 2607 O O . ALA B 1 146 ? -5.039 29.875 11.992 1 96.12 146 ALA B O 1
ATOM 2608 N N . SER B 1 147 ? -4.578 29.391 9.867 1 96.5 147 SER B N 1
ATOM 2609 C CA . SER B 1 147 ? -5.059 30.688 9.391 1 96.5 147 SER B CA 1
ATOM 2610 C C . SER B 1 147 ? -6.559 30.844 9.633 1 96.5 147 SER B C 1
ATOM 2612 O O . SER B 1 147 ? -7.09 31.953 9.562 1 96.5 147 SER B O 1
ATOM 2614 N N . LYS B 1 148 ? -7.258 29.781 9.945 1 95.69 148 LYS B N 1
ATOM 2615 C CA . LYS B 1 148 ? -8.711 29.781 10.062 1 95.69 148 LYS B CA 1
ATOM 2616 C C . LYS B 1 148 ? -9.141 29.609 11.516 1 95.69 148 LYS B C 1
ATOM 2618 O O . LYS B 1 148 ? -10.336 29.625 11.82 1 95.69 148 LYS B O 1
ATOM 2623 N N . VAL B 1 149 ? -8.273 29.312 12.398 1 96.06 149 VAL B N 1
ATOM 2624 C CA . VAL B 1 149 ? -8.508 29.125 13.828 1 96.06 149 VAL B CA 1
ATOM 2625 C C . VAL B 1 149 ? -8.594 30.484 14.523 1 96.06 149 VAL B C 1
ATOM 2627 O O . VAL B 1 149 ? -7.801 31.375 14.234 1 96.06 149 VAL B O 1
ATOM 2630 N N . THR B 1 150 ? -9.492 30.641 15.445 1 95.06 150 THR B N 1
ATOM 2631 C CA . THR B 1 150 ? -9.719 31.906 16.141 1 95.06 150 THR B CA 1
ATOM 2632 C C . THR B 1 150 ? -8.664 32.125 17.219 1 95.06 150 THR B C 1
ATOM 2634 O O . THR B 1 150 ? -8.109 31.156 17.75 1 95.06 150 THR B O 1
ATOM 2637 N N . GLU B 1 151 ? -8.406 33.5 17.422 1 92.31 151 GLU B N 1
ATOM 2638 C CA . GLU B 1 151 ? -7.746 33.812 18.688 1 92.31 151 GLU B CA 1
ATOM 2639 C C . GLU B 1 151 ? -8.656 33.5 19.875 1 92.31 151 GLU B C 1
ATOM 2641 O O . GLU B 1 151 ? -9.875 33.688 19.797 1 92.31 151 GLU B O 1
ATOM 2646 N N . PRO B 1 152 ? -8.141 32.969 20.922 1 94.25 152 PRO B N 1
ATOM 2647 C CA . PRO B 1 152 ? -6.742 32.812 21.344 1 94.25 152 PRO B CA 1
ATOM 2648 C C . PRO B 1 152 ? -6.176 31.438 21 1 94.25 152 PRO B C 1
ATOM 2650 O O . PRO B 1 152 ? -5.07 31.094 21.422 1 94.25 152 PRO B O 1
ATOM 2653 N N . HIS B 1 153 ? -6.922 30.594 20.297 1 95.38 153 HIS B N 1
ATOM 2654 C CA . HIS B 1 153 ? -6.539 29.203 20.141 1 95.38 153 HIS B CA 1
ATOM 2655 C C . HIS B 1 153 ? -5.453 29.047 19.078 1 95.38 153 HIS B C 1
ATOM 2657 O O . HIS B 1 153 ? -4.793 28 19 1 95.38 153 HIS B O 1
ATOM 2663 N N . ARG B 1 154 ? -5.27 29.969 18.234 1 96.56 154 ARG B N 1
ATOM 2664 C CA . ARG B 1 154 ? -4.434 29.875 17.047 1 96.56 154 ARG B CA 1
ATOM 2665 C C . ARG B 1 154 ? -2.996 29.516 17.422 1 96.56 154 ARG B C 1
ATOM 2667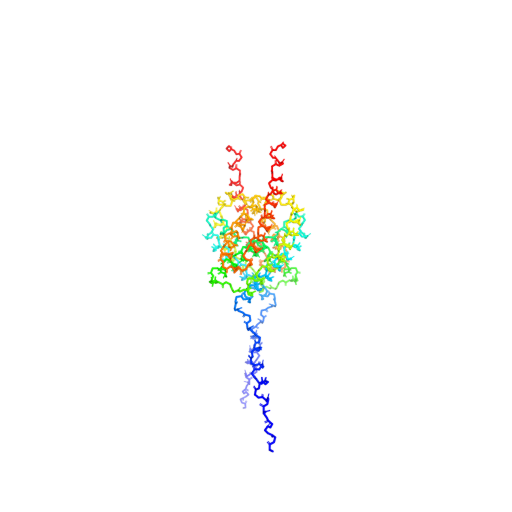 O O . ARG B 1 154 ? -2.428 28.562 16.859 1 96.56 154 ARG B O 1
ATOM 2674 N N . GLU B 1 155 ? -2.367 30.219 18.328 1 95.94 155 GLU B N 1
ATOM 2675 C CA . GLU B 1 155 ? -0.969 29.984 18.672 1 95.94 155 GLU B CA 1
ATOM 2676 C C . GLU B 1 155 ? -0.784 28.625 19.328 1 95.94 155 GLU B C 1
ATOM 2678 O O . GLU B 1 155 ? 0.173 27.906 19.031 1 95.94 155 GLU B O 1
ATOM 2683 N N . ALA B 1 156 ? -1.706 28.312 20.25 1 95.62 156 ALA B N 1
ATOM 2684 C CA . ALA B 1 156 ? -1.635 27.016 20.906 1 95.62 156 ALA B CA 1
ATOM 2685 C C . ALA B 1 156 ? -1.766 25.891 19.891 1 95.62 156 ALA B C 1
ATOM 2687 O O . ALA B 1 156 ? -1.076 24.859 19.984 1 95.62 156 ALA B O 1
ATOM 2688 N N . PHE B 1 157 ? -2.693 26.047 18.984 1 96.56 157 PHE B N 1
ATOM 2689 C CA . PHE B 1 157 ? -2.863 25.078 17.906 1 96.56 157 PHE B CA 1
ATOM 2690 C C . PHE B 1 157 ? -1.579 24.938 17.094 1 96.56 157 PHE B C 1
ATOM 2692 O O . PHE B 1 157 ? -1.128 23.812 16.844 1 96.56 157 PHE B O 1
ATOM 2699 N N . LYS B 1 158 ? -0.932 25.922 16.672 1 96 158 LYS B N 1
ATOM 2700 C CA . LYS B 1 158 ? 0.308 25.906 15.898 1 96 158 LYS B CA 1
ATOM 2701 C C . LYS B 1 158 ? 1.424 25.203 16.672 1 96 158 LYS B C 1
ATOM 2703 O O . LYS B 1 158 ? 2.201 24.438 16.094 1 96 158 LYS B O 1
ATOM 2708 N N . ASP B 1 159 ? 1.499 25.516 17.938 1 95.25 159 ASP B N 1
ATOM 2709 C CA . ASP B 1 159 ? 2.514 24.875 18.766 1 95.25 159 ASP B CA 1
ATOM 2710 C C . ASP B 1 159 ? 2.328 23.359 18.797 1 95.25 159 ASP B C 1
ATOM 2712 O O . ASP B 1 159 ? 3.295 22.609 18.641 1 95.25 159 ASP B O 1
ATOM 2716 N N . ALA B 1 160 ? 1.091 22.938 19.016 1 94.38 160 ALA B N 1
ATOM 2717 C CA . ALA B 1 160 ? 0.796 21.5 19.031 1 94.38 160 ALA B CA 1
ATOM 2718 C C . ALA B 1 160 ? 1.124 20.859 17.688 1 94.38 160 ALA B C 1
ATOM 2720 O O . ALA B 1 160 ? 1.683 19.766 17.641 1 94.38 160 ALA B O 1
ATOM 2721 N N . ALA B 1 161 ? 0.74 21.469 16.641 1 94.62 161 ALA B N 1
ATOM 2722 C CA . ALA B 1 161 ? 1.038 20.984 15.289 1 94.62 161 ALA B CA 1
ATOM 2723 C C . ALA B 1 161 ? 2.543 20.953 15.039 1 94.62 161 ALA B C 1
ATOM 2725 O O . ALA B 1 161 ? 3.043 20.062 14.344 1 94.62 161 ALA B O 1
ATOM 2726 N N . GLY B 1 162 ? 3.299 21.938 15.531 1 94.94 162 GLY B N 1
ATOM 2727 C CA . GLY B 1 162 ? 4.75 21.969 15.43 1 94.94 162 GLY B CA 1
ATOM 2728 C C . GLY B 1 162 ? 5.418 20.766 16.047 1 94.94 162 GLY B C 1
ATOM 2729 O O . GLY B 1 162 ? 6.41 20.25 15.516 1 94.94 162 GLY B O 1
ATOM 2730 N N . ASP B 1 163 ? 4.91 20.25 17.109 1 93.56 163 ASP B N 1
ATOM 2731 C CA . ASP B 1 163 ? 5.43 19.031 17.734 1 93.56 163 ASP B CA 1
ATOM 2732 C C . ASP B 1 163 ? 5.316 17.844 16.797 1 93.56 163 ASP B C 1
ATOM 2734 O O . ASP B 1 163 ? 6.203 16.984 16.766 1 93.56 163 ASP B O 1
ATOM 2738 N N . ILE B 1 164 ? 4.215 17.812 16.109 1 93.25 164 ILE B N 1
ATOM 2739 C CA . ILE B 1 164 ? 4.02 16.719 15.156 1 93.25 164 ILE B CA 1
ATOM 2740 C C . ILE B 1 164 ? 5.078 16.781 14.062 1 93.25 164 ILE B C 1
ATOM 2742 O O . ILE B 1 164 ? 5.617 15.758 13.641 1 93.25 164 ILE B O 1
ATOM 2746 N N . ASP B 1 165 ? 5.383 17.953 13.609 1 93.88 165 ASP B N 1
ATOM 2747 C CA . ASP B 1 165 ? 6.441 18.125 12.617 1 93.88 165 ASP B CA 1
ATOM 2748 C C . ASP B 1 165 ? 7.785 17.641 13.156 1 93.88 165 ASP B C 1
ATOM 2750 O O . ASP B 1 165 ? 8.586 17.062 12.414 1 93.88 165 ASP B O 1
ATOM 2754 N N . ASP B 1 166 ? 8.016 17.875 14.391 1 94.5 166 ASP B N 1
ATOM 2755 C CA . ASP B 1 166 ? 9.234 17.406 15.031 1 94.5 166 ASP B CA 1
ATOM 2756 C C . ASP B 1 166 ? 9.312 15.883 15 1 94.5 166 ASP B C 1
ATOM 2758 O O . ASP B 1 166 ? 10.398 15.312 14.867 1 94.5 166 ASP B O 1
ATOM 2762 N N . TYR B 1 167 ? 8.18 15.266 15.125 1 94.62 167 TYR B N 1
ATOM 2763 C CA . TYR B 1 167 ? 8.164 13.812 15.086 1 94.62 167 TYR B CA 1
ATOM 2764 C C . TYR B 1 167 ? 8.508 13.305 13.688 1 94.62 167 TYR B C 1
ATOM 2766 O O . TYR B 1 167 ? 9.195 12.281 13.547 1 94.62 167 TYR B O 1
ATOM 2774 N N . TYR B 1 168 ? 7.992 13.961 12.609 1 95.06 168 TYR B N 1
ATOM 2775 C CA . TYR B 1 168 ? 8.461 13.625 11.273 1 95.06 168 TYR B CA 1
ATOM 2776 C C . TYR B 1 168 ? 9.984 13.719 11.188 1 95.06 168 TYR B C 1
ATOM 2778 O O . TYR B 1 168 ? 10.641 12.805 10.688 1 95.06 168 TYR B O 1
ATOM 2786 N N . SER B 1 169 ? 10.531 14.812 11.719 1 95.75 169 SER B N 1
ATOM 2787 C CA . SER B 1 169 ? 11.969 15.039 11.688 1 95.75 169 SER B CA 1
ATOM 2788 C C . SER B 1 169 ? 12.727 13.922 12.406 1 95.75 169 SER B C 1
ATOM 2790 O O . SER B 1 169 ? 13.766 13.461 11.922 1 95.75 169 SER B O 1
ATOM 2792 N N . ALA B 1 170 ? 12.219 13.523 13.5 1 95.5 170 ALA B N 1
ATOM 2793 C CA . ALA B 1 170 ? 12.836 12.422 14.242 1 95.5 170 ALA B CA 1
ATOM 2794 C C . ALA B 1 170 ? 12.836 11.141 13.414 1 95.5 170 ALA B C 1
ATOM 2796 O O . ALA B 1 170 ? 13.828 10.414 13.383 1 95.5 170 ALA B O 1
ATOM 2797 N N . ALA B 1 171 ? 11.727 10.867 12.773 1 95.81 171 ALA B N 1
ATOM 2798 C CA . ALA B 1 171 ? 11.641 9.688 11.914 1 95.81 171 ALA B CA 1
ATOM 2799 C C . ALA B 1 171 ? 12.664 9.75 10.789 1 95.81 171 ALA B C 1
ATOM 2801 O O . ALA B 1 171 ? 13.344 8.758 10.492 1 95.81 171 ALA B O 1
ATOM 2802 N N . PHE B 1 172 ? 12.805 10.938 10.164 1 96.69 172 PHE B N 1
ATOM 2803 C CA . PHE B 1 172 ? 13.766 11.117 9.078 1 96.69 172 PHE B CA 1
ATOM 2804 C C . PHE B 1 172 ? 15.188 10.883 9.578 1 96.69 172 PHE B C 1
ATOM 2806 O O . PHE B 1 172 ? 15.977 10.195 8.93 1 96.69 172 PHE B O 1
ATOM 2813 N N . ARG B 1 173 ? 15.5 11.438 10.734 1 95.25 173 ARG B N 1
ATOM 2814 C CA . ARG B 1 173 ? 16.828 11.25 11.305 1 95.25 173 ARG B CA 1
ATOM 2815 C C . ARG B 1 173 ? 17.125 9.773 11.539 1 95.25 173 ARG B C 1
ATOM 2817 O O . ARG B 1 173 ? 18.234 9.305 11.25 1 95.25 173 ARG B O 1
ATOM 2824 N N . THR B 1 174 ? 16.172 9.117 12.031 1 95.19 174 THR B N 1
ATOM 2825 C CA . THR B 1 174 ? 16.328 7.688 12.289 1 95.19 174 THR B CA 1
ATOM 2826 C C . THR B 1 174 ? 16.578 6.93 10.984 1 95.19 174 THR B C 1
ATOM 2828 O O . THR B 1 174 ? 17.453 6.074 10.914 1 95.19 174 THR B O 1
ATOM 2831 N N . MET B 1 175 ? 15.773 7.203 9.969 1 94.62 175 MET B N 1
ATOM 2832 C CA . MET B 1 175 ? 15.938 6.547 8.68 1 94.62 175 MET B CA 1
ATOM 2833 C C . MET B 1 175 ? 17.281 6.887 8.055 1 94.62 175 MET B C 1
ATOM 2835 O O . MET B 1 175 ? 17.969 6.008 7.516 1 94.62 175 MET B O 1
ATOM 2839 N N . ASP B 1 176 ? 17.688 8.117 8.109 1 94.5 176 ASP B N 1
ATOM 2840 C CA . ASP B 1 176 ? 18.938 8.562 7.527 1 94.5 176 ASP B CA 1
ATOM 2841 C C . ASP B 1 176 ? 20.141 7.934 8.242 1 94.5 176 ASP B C 1
ATOM 2843 O O . ASP B 1 176 ? 21.109 7.523 7.605 1 94.5 176 ASP B O 1
ATOM 2847 N N . ALA B 1 177 ? 20.094 7.859 9.547 1 92.88 177 ALA B N 1
ATOM 2848 C CA . ALA B 1 177 ? 21.141 7.219 10.32 1 92.88 177 ALA B CA 1
ATOM 2849 C C . ALA B 1 177 ? 21.312 5.754 9.922 1 92.88 177 ALA B C 1
ATOM 2851 O O . ALA B 1 177 ? 22.422 5.25 9.812 1 92.88 177 ALA B O 1
ATOM 2852 N N . ALA B 1 178 ? 20.266 5.094 9.672 1 91.81 178 ALA B N 1
ATOM 2853 C CA . ALA B 1 178 ? 20.281 3.682 9.305 1 91.81 178 ALA B CA 1
ATOM 2854 C C . ALA B 1 178 ? 20.812 3.492 7.887 1 91.81 178 ALA B C 1
ATOM 2856 O O . ALA B 1 178 ? 21.406 2.455 7.57 1 91.81 178 ALA B O 1
ATOM 2857 N N . ASN B 1 179 ? 20.516 4.434 7.004 1 85.94 179 ASN B N 1
ATOM 2858 C CA . ASN B 1 179 ? 20.984 4.355 5.625 1 85.94 179 ASN B CA 1
ATOM 2859 C C . ASN B 1 179 ? 22.453 4.707 5.512 1 85.94 179 ASN B C 1
ATOM 2861 O O . ASN B 1 179 ? 23.156 4.227 4.609 1 85.94 179 ASN B O 1
ATOM 2865 N N . GLY B 1 180 ? 23.031 5.828 6.086 1 74.06 180 GLY B N 1
ATOM 2866 C CA . GLY B 1 180 ? 24.422 6.242 6.082 1 74.06 180 GLY B CA 1
ATOM 28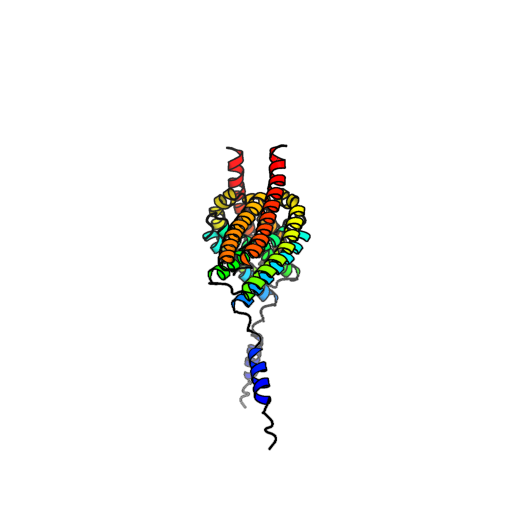67 C C . GLY B 1 180 ? 25.344 5.23 6.727 1 74.06 180 GLY B C 1
ATOM 2868 O O . GLY B 1 180 ? 26.531 5.148 6.375 1 74.06 180 GLY B O 1
ATOM 2869 N N . ASP B 1 181 ? 25 4.652 7.723 1 56.25 181 ASP B N 1
ATOM 2870 C CA . ASP B 1 181 ? 25.859 3.623 8.305 1 56.25 181 ASP B CA 1
ATOM 2871 C C . ASP B 1 181 ? 26.328 2.641 7.238 1 56.25 181 ASP B C 1
ATOM 2873 O O . ASP B 1 181 ? 27.375 1.999 7.395 1 56.25 181 ASP B O 1
ATOM 2877 N N . ASN B 1 182 ? 25.766 2.398 6.199 1 47.03 182 ASN B N 1
ATOM 2878 C CA . ASN B 1 182 ? 26.344 1.543 5.164 1 47.03 182 ASN B CA 1
ATOM 2879 C C . ASN B 1 182 ? 27.391 2.287 4.34 1 47.03 182 ASN B C 1
ATOM 2881 O O . ASN B 1 182 ? 28.047 1.696 3.475 1 47.03 182 ASN B O 1
ATOM 2885 N N . SER B 1 183 ? 27.359 3.59 4.066 1 38.41 183 SER B N 1
ATOM 2886 C CA . SER B 1 183 ? 28.391 4.203 3.244 1 38.41 183 SER B CA 1
ATOM 2887 C C . SER B 1 183 ? 29.734 4.25 3.98 1 38.41 183 SER B C 1
ATOM 2889 O O . SER B 1 183 ? 30.766 4.57 3.389 1 38.41 183 SER B O 1
ATOM 2891 N N . GLY B 1 184 ? 29.812 4.25 5.188 1 34.22 184 GLY B N 1
ATOM 2892 C CA . GLY B 1 184 ? 31.109 4.246 5.836 1 34.22 184 GLY B CA 1
ATOM 2893 C C . GLY B 1 184 ? 31.703 2.854 5.992 1 34.22 184 GLY B C 1
ATOM 2894 O O . GLY B 1 184 ? 32.75 2.686 6.586 1 34.22 184 GLY B O 1
ATOM 2895 N N . ASN B 1 185 ? 30.953 1.711 6.023 1 29.38 185 ASN B N 1
ATOM 2896 C CA . ASN B 1 185 ? 31.828 0.554 6.113 1 29.38 185 ASN B CA 1
ATOM 2897 C C . ASN B 1 185 ? 32.406 0.184 4.754 1 29.38 185 ASN B C 1
ATOM 2899 O O . ASN B 1 185 ? 31.703 0.192 3.746 1 29.38 185 ASN B O 1
#

Solvent-accessible surface area (backbone atoms only — not comparable to full-atom values): 19983 Å² total; per-residue (Å²): 135,84,76,75,73,72,64,59,63,62,55,57,57,56,57,64,68,61,50,76,74,68,70,50,76,61,42,53,50,52,50,49,52,47,51,52,51,51,50,49,50,52,52,44,45,53,48,55,69,65,40,77,61,44,68,81,47,42,36,63,50,30,39,45,54,28,51,50,52,50,50,52,51,49,52,40,51,54,49,72,70,47,83,64,41,51,67,69,44,24,49,49,50,34,53,47,42,48,55,46,36,57,54,48,51,52,45,45,55,55,48,59,73,44,45,68,37,35,47,75,50,48,35,44,64,34,52,50,52,54,50,48,52,50,49,55,51,47,52,56,39,49,53,58,46,45,75,28,33,30,88,82,42,28,64,59,35,50,52,41,53,49,53,44,53,50,44,54,50,51,47,49,51,52,53,49,53,65,58,50,60,60,73,73,105,136,84,77,76,73,71,64,60,66,61,58,59,59,58,58,63,70,61,51,77,73,70,71,51,76,60,41,54,51,51,50,49,52,46,50,53,52,51,51,49,49,52,51,45,45,53,48,54,71,64,40,78,60,45,67,80,47,43,36,63,51,31,39,46,52,27,49,49,53,52,51,52,51,50,51,41,51,54,48,71,70,47,84,64,41,52,66,69,43,24,50,50,51,35,53,47,43,49,54,46,36,57,54,49,51,53,45,45,54,56,48,59,74,43,44,66,38,35,48,76,50,48,36,45,65,36,51,51,52,54,50,47,53,51,50,55,51,46,51,55,39,49,53,56,46,44,73,28,32,29,87,83,43,27,63,59,35,50,53,40,52,48,54,45,54,50,45,53,51,51,46,49,51,52,52,49,55,66,58,50,59,59,74,72,105

Organism: Aspergillus tubingensis (strain CBS 134.48) (NCBI:txid767770)

Secondary structure (DSSP, 8-state):
-------HHHHHHHHHH-S-----HHHHHHHHHHHHHHHHHHHHHHHHHH--S-HHHHHHHHHHHHHHHHHHHHHHHHHHT-----HHHHHHHHHHHHHHHHHHHHHHHHHHHHHHHHHHTT-HHHHHHHHHHHHHHHHHHHHHHHTTSPTTHHHHHHHHHHHHHHHHHHHHHHHHHHHHTTT--/-------HHHHHHHHHH-S-----HHHHHHHHHHHHHHHHHHHHHHHHHH--S-HHHHHHHHHHHHHHHHHHHHHHHHHHT-----HHHHHHHHHHHHHHHHHHHHHHHHHHHHHHHHHHTT-HHHHHHHHHHHHHHHHHHHHHHHTTSPTTHHHHHHHHHHHHHHHHHHHHHHHHHHHHTTT--

Foldseek 3Di:
DPPPPPCVVVVVVVVVVPPVPPQDPLLVVLVVLLVLLLVLLVQLLVLLVPDDLDPVSCVVVVVSLVSLVVSLVSLLVSLVPDQADDQVSLVSNLVSLLVSLVSLLVSLVSVLVCLLSCVVVVNLVVVLVSLVVSLVSLVVSQVSRLVRHDPPSSVSSVVSSVSSSVSSVVSNVSSVVSVVVVVVD/DPPPPCCVVVVVVVVVVPPVPPQDPLLVVLVVLLVLLLVLLVQLLVLLVPDDLDPVSCVVVVVSLVSLVVSLVSLLVSLVPDQADDQVSLVSNLVSLLVSLVSLLVSLVSVLVCLLSCVVVVNLVVVLVSLVVSLVSLVVSQVSRLVRHDPPSSVSSVVSSVSSSVSSVVSNVSSVVSVVVVVVD